Protein AF-A0A267DR11-F1 (afdb_monomer_lite)

Structure (mmCIF, N/CA/C/O backbone):
data_AF-A0A267DR11-F1
#
_entry.id   AF-A0A267DR11-F1
#
loop_
_atom_site.group_PDB
_atom_site.id
_atom_site.type_symbol
_atom_site.label_atom_id
_atom_site.label_alt_id
_atom_site.label_comp_id
_atom_site.label_asym_id
_atom_site.label_entity_id
_atom_site.label_seq_id
_atom_site.pdbx_PDB_ins_code
_atom_site.Cartn_x
_atom_site.Cartn_y
_atom_site.Cartn_z
_atom_site.occupancy
_atom_site.B_iso_or_equiv
_atom_site.auth_seq_id
_atom_site.auth_comp_id
_atom_site.auth_asym_id
_atom_site.auth_atom_id
_atom_site.pdbx_PDB_model_num
ATOM 1 N N . MET A 1 1 ? 12.129 5.848 1.937 1.00 81.44 1 MET A N 1
ATOM 2 C CA . MET A 1 1 ? 11.992 6.154 3.374 1.00 81.44 1 MET A CA 1
ATOM 3 C C . MET A 1 1 ? 11.983 7.643 3.688 1.00 81.44 1 MET A C 1
ATOM 5 O O . MET A 1 1 ? 11.034 8.084 4.312 1.00 81.44 1 MET A O 1
ATOM 9 N N . ASP A 1 2 ? 12.949 8.433 3.221 1.00 84.94 2 ASP A N 1
ATOM 10 C CA . ASP A 1 2 ? 13.118 9.844 3.628 1.00 84.94 2 ASP A CA 1
ATOM 11 C C . ASP A 1 2 ? 11.866 10.717 3.434 1.00 84.94 2 ASP A C 1
ATOM 13 O O . ASP A 1 2 ? 11.536 11.553 4.271 1.00 84.94 2 ASP A O 1
ATOM 17 N N . ALA A 1 3 ? 11.127 10.509 2.338 1.00 87.38 3 ALA A N 1
ATOM 18 C CA . ALA A 1 3 ? 9.855 11.195 2.115 1.00 87.38 3 ALA A CA 1
ATOM 19 C C . ALA A 1 3 ? 8.805 10.830 3.181 1.00 87.38 3 ALA A C 1
ATOM 21 O O . ALA A 1 3 ? 8.133 11.714 3.701 1.00 87.38 3 ALA A O 1
ATOM 22 N N . ALA A 1 4 ? 8.697 9.549 3.545 1.00 91.25 4 ALA A N 1
ATOM 23 C CA . ALA A 1 4 ? 7.759 9.082 4.563 1.00 91.25 4 ALA A CA 1
ATOM 24 C C . ALA A 1 4 ? 8.110 9.625 5.956 1.00 91.25 4 ALA A C 1
ATOM 26 O O . ALA A 1 4 ? 7.210 9.963 6.712 1.00 91.25 4 ALA A O 1
ATOM 27 N N . GLU A 1 5 ? 9.398 9.778 6.274 1.00 92.06 5 GLU A N 1
ATOM 28 C CA . GLU A 1 5 ? 9.846 10.377 7.539 1.00 92.06 5 GLU A CA 1
ATOM 29 C C . GLU A 1 5 ? 9.452 11.852 7.644 1.00 92.06 5 GLU A C 1
ATOM 31 O O . GLU A 1 5 ? 8.886 12.254 8.656 1.00 92.06 5 GLU A O 1
ATOM 36 N N . LYS A 1 6 ? 9.634 12.633 6.572 1.00 92.62 6 LYS A N 1
ATOM 37 C CA . LYS A 1 6 ? 9.171 14.032 6.526 1.00 92.62 6 LYS A CA 1
ATOM 38 C C . LYS A 1 6 ? 7.654 14.141 6.688 1.00 92.62 6 LYS A C 1
ATOM 40 O O . LYS A 1 6 ? 7.163 15.029 7.382 1.00 92.62 6 LYS A O 1
ATOM 45 N N . ILE A 1 7 ? 6.903 13.238 6.054 1.00 92.75 7 ILE A N 1
ATOM 46 C CA . ILE A 1 7 ? 5.443 13.186 6.202 1.00 92.75 7 ILE A CA 1
ATOM 47 C C . ILE A 1 7 ? 5.060 12.799 7.634 1.00 92.75 7 ILE A C 1
ATOM 49 O O . ILE A 1 7 ? 4.190 13.438 8.219 1.00 92.75 7 ILE A O 1
ATOM 53 N N . TYR A 1 8 ? 5.728 11.811 8.228 1.00 93.88 8 TYR A N 1
ATOM 54 C CA . TYR A 1 8 ? 5.514 11.415 9.617 1.00 93.88 8 TYR A CA 1
ATOM 55 C C . TYR A 1 8 ? 5.737 12.581 10.590 1.00 93.88 8 TYR A C 1
ATOM 57 O O . TYR A 1 8 ? 4.880 12.861 11.428 1.00 93.88 8 TYR A O 1
ATOM 65 N N . GLU A 1 9 ? 6.846 13.307 10.439 1.00 94.62 9 GLU A N 1
ATOM 66 C CA . GLU A 1 9 ? 7.153 14.499 11.234 1.00 94.62 9 GLU A CA 1
ATOM 67 C C . GLU A 1 9 ? 6.067 15.571 11.093 1.00 94.62 9 GLU A C 1
ATOM 69 O O . GLU A 1 9 ? 5.626 16.128 12.101 1.00 94.62 9 GLU A O 1
ATOM 74 N N . ALA A 1 10 ? 5.575 15.811 9.872 1.00 95.25 10 ALA A N 1
ATOM 75 C CA . ALA A 1 10 ? 4.473 16.738 9.623 1.00 95.25 10 ALA A CA 1
ATOM 76 C C . ALA A 1 10 ? 3.170 16.289 10.310 1.00 95.25 10 ALA A C 1
ATOM 78 O O . ALA A 1 10 ? 2.509 17.100 10.960 1.00 95.25 10 ALA A O 1
ATOM 79 N N . PHE A 1 11 ? 2.824 14.997 10.255 1.00 93.56 11 PHE A N 1
ATOM 80 C CA . PHE A 1 11 ? 1.676 14.452 10.990 1.00 93.56 11 PHE A CA 1
ATOM 81 C C . PHE A 1 11 ? 1.824 14.630 12.505 1.00 93.56 11 PHE A C 1
ATOM 83 O O . PHE A 1 11 ? 0.842 14.947 13.178 1.00 93.56 11 PHE A O 1
ATOM 90 N N . ARG A 1 12 ? 3.039 14.489 13.051 1.00 93.69 12 ARG A N 1
ATOM 91 C CA . ARG A 1 12 ? 3.308 14.691 14.484 1.00 93.69 12 ARG A CA 1
ATOM 92 C C . ARG A 1 12 ? 3.173 16.137 14.950 1.00 93.69 12 ARG A C 1
ATOM 94 O O . ARG A 1 12 ? 2.911 16.347 16.134 1.00 93.69 12 ARG A O 1
ATOM 101 N N . GLN A 1 13 ? 3.249 17.113 14.044 1.00 96.00 13 GLN A N 1
ATOM 102 C CA . GLN A 1 13 ? 2.878 18.501 14.353 1.00 96.00 13 GLN A CA 1
ATOM 103 C C . GLN A 1 13 ? 1.359 18.689 14.501 1.00 96.00 13 GLN A C 1
ATOM 105 O O . GLN A 1 13 ? 0.922 19.625 15.163 1.00 96.00 13 GLN A O 1
ATOM 110 N N . VAL A 1 14 ? 0.550 17.801 13.911 1.00 96.00 14 VAL A N 1
ATOM 111 C CA . VAL A 1 14 ? -0.922 17.871 13.938 1.00 96.00 14 VAL A CA 1
ATOM 112 C C . VAL A 1 14 ? -1.517 16.976 15.029 1.00 96.00 14 VAL A C 1
ATOM 114 O O . VAL A 1 14 ? -2.503 17.347 15.662 1.00 96.00 14 VAL A O 1
ATOM 117 N N . THR A 1 15 ? -0.947 15.790 15.268 1.00 93.62 15 THR A N 1
ATOM 118 C CA . THR A 1 15 ? -1.494 14.819 16.224 1.00 93.62 15 THR A CA 1
ATOM 119 C C . THR A 1 15 ? -0.437 13.955 16.912 1.00 93.62 15 THR A C 1
ATOM 121 O O . THR A 1 15 ? 0.535 13.488 16.317 1.00 93.62 15 THR A O 1
ATOM 124 N N . LYS A 1 16 ? -0.682 13.667 18.196 1.00 91.38 16 LYS A N 1
ATOM 125 C CA . LYS A 1 16 ? 0.099 12.724 19.013 1.00 91.38 16 LYS A CA 1
ATOM 126 C C . LYS A 1 16 ? -0.579 11.361 19.173 1.00 91.38 16 LYS A C 1
ATOM 128 O O . LYS A 1 16 ? -0.081 10.520 19.914 1.00 91.38 16 LYS A O 1
ATOM 133 N N . SER A 1 17 ? -1.712 11.128 18.508 1.00 91.12 17 SER A N 1
ATOM 134 C CA . SER A 1 17 ? -2.432 9.857 18.610 1.00 91.12 17 SER A CA 1
ATOM 135 C C . SER A 1 17 ? -1.544 8.675 18.188 1.00 91.12 17 SER A C 1
ATOM 137 O O . SER A 1 17 ? -0.754 8.801 17.245 1.00 91.12 17 SER A O 1
ATOM 139 N N . PRO A 1 18 ? -1.644 7.521 18.870 1.00 90.62 18 PRO A N 1
ATOM 140 C CA . PRO A 1 18 ? -0.875 6.340 18.505 1.00 90.62 18 PRO A CA 1
ATOM 141 C C . PRO A 1 18 ? -1.341 5.789 17.155 1.00 90.62 18 PRO A C 1
ATOM 143 O O . PRO A 1 18 ? -2.538 5.761 16.864 1.00 90.62 18 PRO A O 1
ATOM 146 N N . ILE A 1 19 ? -0.400 5.285 16.357 1.00 92.88 19 ILE A N 1
ATOM 147 C CA . ILE A 1 19 ? -0.727 4.540 15.140 1.00 92.88 19 ILE A CA 1
ATOM 148 C C . ILE A 1 19 ? -1.271 3.172 15.560 1.00 92.88 19 ILE A C 1
ATOM 150 O O . ILE A 1 19 ? -0.629 2.448 16.317 1.00 92.88 19 ILE A O 1
ATOM 154 N N . LYS A 1 20 ? -2.484 2.833 15.111 1.00 93.25 20 LYS A N 1
ATOM 155 C CA . LYS A 1 20 ? -3.136 1.542 15.405 1.00 93.25 20 LYS A CA 1
ATOM 156 C C . LYS A 1 20 ? -3.203 0.615 14.200 1.00 93.25 20 LYS A C 1
ATOM 158 O O . LYS A 1 20 ? -3.241 -0.602 14.378 1.00 93.25 20 LYS A O 1
ATOM 163 N N . ALA A 1 21 ? -3.196 1.173 12.994 1.00 95.44 21 ALA A N 1
ATOM 164 C CA . ALA A 1 21 ? -3.120 0.390 11.778 1.00 95.44 21 ALA A CA 1
ATOM 165 C C . ALA A 1 21 ? -2.425 1.141 10.641 1.00 95.44 21 ALA A C 1
ATOM 167 O O . ALA A 1 21 ? -2.448 2.370 10.594 1.00 95.44 21 ALA A O 1
ATOM 168 N N . ILE A 1 22 ? -1.865 0.365 9.719 1.00 96.62 22 ILE A N 1
ATOM 169 C CA . ILE A 1 22 ? -1.407 0.774 8.392 1.00 96.62 22 ILE A CA 1
ATOM 170 C C . ILE A 1 22 ? -2.181 -0.088 7.393 1.00 96.62 22 ILE A C 1
ATOM 172 O O . ILE A 1 22 ? -2.377 -1.279 7.632 1.00 96.62 22 ILE A O 1
ATOM 176 N N . VAL A 1 23 ? -2.642 0.499 6.293 1.00 97.56 23 VAL A N 1
ATOM 177 C CA . VAL A 1 23 ? -3.307 -0.236 5.212 1.00 97.56 23 VAL A CA 1
ATOM 178 C C . VAL A 1 23 ? -2.493 -0.038 3.944 1.00 97.56 23 VAL A C 1
ATOM 180 O O . VAL A 1 23 ? -2.371 1.086 3.463 1.00 97.56 23 VAL A O 1
ATOM 183 N N . TYR A 1 24 ? -1.938 -1.121 3.410 1.00 97.94 24 TYR A N 1
ATOM 184 C CA . TYR A 1 24 ? -1.386 -1.136 2.064 1.00 97.94 24 TYR A CA 1
ATOM 185 C C . TYR A 1 24 ? -2.525 -1.301 1.077 1.00 97.94 24 TYR A C 1
ATOM 187 O O . TYR A 1 24 ? -3.208 -2.324 1.066 1.00 97.94 24 TYR A O 1
ATOM 195 N N . THR A 1 25 ? -2.719 -0.277 0.258 1.00 96.56 25 THR A N 1
ATOM 196 C CA . THR A 1 25 ? -3.699 -0.291 -0.824 1.00 96.56 25 THR A CA 1
ATOM 197 C C . THR A 1 25 ? -3.317 -1.300 -1.894 1.00 96.56 25 THR A C 1
ATOM 199 O O . THR A 1 25 ? -4.193 -2.015 -2.352 1.00 96.56 25 THR A O 1
ATOM 202 N N . HIS A 1 26 ? -2.039 -1.384 -2.274 1.00 95.38 26 HIS A N 1
ATOM 203 C CA . HIS A 1 26 ? -1.503 -2.398 -3.185 1.00 95.38 26 HIS A CA 1
ATOM 204 C C . HIS A 1 26 ? 0.036 -2.452 -3.154 1.00 95.38 26 HIS A C 1
ATOM 206 O O . HIS A 1 26 ? 0.680 -1.645 -2.486 1.00 95.38 26 HIS A O 1
ATOM 212 N N . ASN A 1 27 ? 0.636 -3.399 -3.882 1.00 93.75 27 ASN A N 1
ATOM 213 C CA . ASN A 1 27 ? 2.060 -3.750 -3.828 1.00 93.75 27 ASN A CA 1
ATOM 214 C C . ASN A 1 27 ? 3.045 -2.699 -4.374 1.00 93.75 27 ASN A C 1
ATOM 216 O O . ASN A 1 27 ? 4.258 -2.913 -4.296 1.00 93.75 27 ASN A O 1
ATOM 220 N N . HIS A 1 28 ? 2.592 -1.594 -4.964 1.00 92.25 28 HIS A N 1
ATOM 221 C CA . HIS A 1 28 ? 3.530 -0.637 -5.537 1.00 92.25 28 HIS A CA 1
ATOM 222 C C . HIS A 1 28 ? 4.403 0.037 -4.471 1.00 92.25 28 HIS A C 1
ATOM 224 O O . HIS A 1 28 ? 4.014 0.280 -3.328 1.00 92.25 28 HIS A O 1
ATOM 230 N N . GLN A 1 29 ? 5.651 0.307 -4.855 1.00 89.44 29 GLN A N 1
ATOM 231 C CA . GLN A 1 29 ? 6.709 0.751 -3.948 1.00 89.44 29 GLN A CA 1
ATOM 232 C C . GLN A 1 29 ? 6.378 2.062 -3.229 1.00 89.44 29 GLN A C 1
ATOM 234 O O . GLN A 1 29 ? 6.737 2.235 -2.067 1.00 89.44 29 GLN A O 1
ATOM 239 N N . ASP A 1 30 ? 5.704 2.973 -3.913 1.00 88.88 30 ASP A N 1
ATOM 240 C CA . ASP A 1 30 ? 5.220 4.254 -3.409 1.00 88.88 30 ASP A CA 1
ATOM 241 C C . ASP A 1 30 ? 4.072 4.125 -2.395 1.00 88.88 30 ASP A C 1
ATOM 243 O O . ASP A 1 30 ? 3.854 5.054 -1.621 1.00 88.88 30 ASP A O 1
ATOM 247 N N . HIS A 1 31 ? 3.434 2.954 -2.301 1.00 93.69 31 HIS A N 1
ATOM 248 C CA . HIS A 1 31 ? 2.371 2.656 -1.334 1.00 93.69 31 HIS A CA 1
ATOM 249 C C . HIS A 1 31 ? 2.871 1.873 -0.113 1.00 93.69 31 HIS A C 1
ATOM 251 O O . HIS A 1 31 ? 2.287 1.977 0.965 1.00 93.69 31 HIS A O 1
ATOM 257 N N . VAL A 1 32 ? 3.966 1.111 -0.248 1.00 94.38 32 VAL A N 1
ATOM 258 C CA . VAL A 1 32 ? 4.404 0.168 0.803 1.00 94.38 32 VAL A CA 1
ATOM 259 C C . VAL A 1 32 ? 5.766 0.479 1.434 1.00 94.38 32 VAL A C 1
ATOM 261 O O . VAL A 1 32 ? 5.992 0.157 2.598 1.00 94.38 32 VAL A O 1
ATOM 264 N N . ASN A 1 33 ? 6.692 1.136 0.723 1.00 92.50 33 ASN A N 1
ATOM 265 C CA . ASN A 1 33 ? 8.085 1.286 1.189 1.00 92.50 33 ASN A CA 1
ATOM 266 C C . ASN A 1 33 ? 8.307 2.409 2.220 1.00 92.50 33 ASN A C 1
ATOM 268 O O . ASN A 1 33 ? 9.456 2.694 2.569 1.00 92.50 33 ASN A O 1
ATOM 272 N N . GLY A 1 34 ? 7.249 3.090 2.662 1.00 92.88 34 GLY A N 1
ATOM 273 C CA . GLY A 1 34 ? 7.312 4.150 3.673 1.00 92.88 34 GLY A CA 1
ATOM 274 C C . GLY A 1 34 ? 6.866 3.726 5.073 1.00 92.88 34 GLY A C 1
ATOM 275 O O . GLY A 1 34 ? 6.950 4.535 5.994 1.00 92.88 34 GLY A O 1
ATOM 276 N N . ALA A 1 35 ? 6.375 2.497 5.241 1.00 94.69 35 ALA A N 1
ATOM 277 C CA . ALA A 1 35 ? 5.646 2.070 6.434 1.00 94.69 35 ALA A CA 1
ATOM 278 C C . ALA A 1 35 ? 6.460 2.150 7.727 1.00 94.69 35 ALA A C 1
ATOM 280 O O . ALA A 1 35 ? 5.953 2.615 8.745 1.00 94.69 35 ALA A O 1
ATOM 281 N N . GLU A 1 36 ? 7.732 1.748 7.678 1.00 94.00 36 GLU A N 1
ATOM 282 C CA . GLU A 1 36 ? 8.639 1.758 8.830 1.00 94.00 36 GLU A CA 1
ATOM 283 C C . GLU A 1 36 ? 8.725 3.148 9.487 1.00 94.00 36 GLU A C 1
ATOM 285 O O . GLU A 1 36 ? 8.802 3.250 10.711 1.00 94.00 36 GLU A O 1
ATOM 290 N N . ALA A 1 37 ? 8.623 4.234 8.709 1.00 93.62 37 ALA A N 1
ATOM 291 C CA . ALA A 1 37 ? 8.676 5.596 9.241 1.00 93.62 37 ALA A CA 1
ATOM 292 C C . ALA A 1 37 ? 7.538 5.890 10.235 1.00 93.62 37 ALA A C 1
ATOM 294 O O . ALA A 1 37 ? 7.736 6.645 11.183 1.00 93.62 37 ALA A O 1
ATOM 295 N N . PHE A 1 38 ? 6.375 5.260 10.048 1.00 93.44 38 PHE A N 1
ATOM 296 C CA . PHE A 1 38 ? 5.191 5.432 10.892 1.00 93.44 38 PHE A CA 1
ATOM 297 C C . PHE A 1 38 ? 5.183 4.523 12.127 1.00 93.44 38 PHE A C 1
ATOM 299 O O . PHE A 1 38 ? 4.295 4.648 12.970 1.00 93.44 38 PHE A O 1
ATOM 306 N N . LEU A 1 39 ? 6.162 3.623 12.257 1.00 92.00 39 LEU A N 1
ATOM 307 C CA . LEU A 1 39 ? 6.272 2.693 13.383 1.00 92.00 39 LEU A CA 1
ATOM 308 C C . LEU A 1 39 ? 7.316 3.115 14.426 1.00 92.00 39 LEU A C 1
ATOM 310 O O . LEU A 1 39 ? 7.442 2.449 15.446 1.00 92.00 39 LEU A O 1
ATOM 314 N N . LYS A 1 40 ? 8.035 4.224 14.210 1.00 86.75 40 LYS A N 1
ATOM 315 C CA . LYS A 1 40 ? 9.132 4.671 15.089 1.00 86.75 40 LYS A CA 1
ATOM 316 C C . LYS A 1 40 ? 8.728 4.870 16.552 1.00 86.75 40 LYS A C 1
ATOM 318 O O . LYS A 1 40 ? 9.497 4.524 17.439 1.00 86.75 40 LYS A O 1
ATOM 323 N N . ASP A 1 41 ? 7.520 5.383 16.788 1.00 84.19 41 ASP A N 1
ATOM 324 C CA . ASP A 1 41 ? 7.020 5.683 18.141 1.00 84.19 41 ASP A CA 1
ATOM 325 C C . ASP A 1 41 ? 6.009 4.633 18.631 1.00 84.19 41 ASP A C 1
ATOM 327 O O . ASP A 1 41 ? 5.233 4.876 19.559 1.00 84.19 41 ASP A O 1
ATOM 331 N N . VAL A 1 42 ? 5.953 3.477 17.968 1.00 84.50 42 VAL A N 1
ATOM 332 C CA . VAL A 1 42 ? 5.123 2.353 18.397 1.00 84.50 42 VAL A CA 1
ATOM 333 C C . VAL A 1 42 ? 5.915 1.565 19.430 1.00 84.50 42 VAL A C 1
ATOM 335 O O . VAL A 1 42 ? 6.976 1.024 19.134 1.00 84.50 42 VAL A O 1
ATOM 338 N N . ASP A 1 43 ? 5.387 1.499 20.650 1.00 76.12 43 ASP A N 1
ATOM 339 C CA . ASP A 1 43 ? 5.957 0.664 21.706 1.00 76.12 43 ASP A CA 1
ATOM 340 C C . ASP A 1 43 ? 6.016 -0.806 21.252 1.00 76.12 43 ASP A C 1
ATOM 342 O O . ASP A 1 43 ? 5.068 -1.305 20.646 1.00 76.12 43 ASP A O 1
ATOM 346 N N . GLY A 1 44 ? 7.097 -1.519 21.575 1.00 67.19 44 GLY A N 1
ATOM 347 C CA . GLY A 1 44 ? 7.313 -2.913 21.169 1.00 67.19 44 GLY A CA 1
ATOM 348 C C . GLY A 1 44 ? 6.242 -3.884 21.684 1.00 67.19 44 GLY A C 1
ATOM 349 O O . GLY A 1 44 ? 6.048 -4.951 21.107 1.00 67.19 44 GLY A O 1
ATOM 350 N N . ASN A 1 45 ? 5.500 -3.493 22.725 1.00 61.31 45 ASN A N 1
ATOM 351 C CA . ASN A 1 45 ? 4.357 -4.243 23.254 1.00 61.31 45 ASN A CA 1
ATOM 352 C C . ASN A 1 45 ? 3.021 -3.922 22.552 1.00 61.31 45 ASN A C 1
ATOM 354 O O . ASN A 1 45 ? 2.016 -4.594 22.790 1.00 61.31 45 ASN A O 1
ATOM 358 N N . SER A 1 46 ? 2.973 -2.893 21.700 1.00 71.69 46 SER A N 1
ATOM 359 C CA . SER A 1 46 ? 1.774 -2.510 20.951 1.00 71.69 46 SER A CA 1
ATOM 360 C C . SER A 1 46 ? 1.701 -3.247 19.616 1.00 71.69 46 SER A C 1
ATOM 362 O O . SER A 1 46 ? 2.567 -3.105 18.758 1.00 71.69 46 SER A O 1
ATOM 364 N N . SER A 1 47 ? 0.613 -3.987 19.388 1.00 82.06 47 SER A N 1
ATOM 365 C CA . SER A 1 47 ? 0.352 -4.589 18.078 1.00 82.06 47 SER A CA 1
ATOM 366 C C . SER A 1 47 ? -0.280 -3.566 17.130 1.00 82.06 47 SER A C 1
ATOM 368 O O . SER A 1 47 ? -1.427 -3.151 17.296 1.00 82.06 47 SER A O 1
ATOM 370 N N . VAL A 1 48 ? 0.477 -3.148 16.115 1.00 93.50 48 VAL A N 1
ATOM 371 C CA . VAL A 1 48 ? -0.063 -2.399 14.973 1.00 93.50 48 VAL A CA 1
ATOM 372 C C . VAL A 1 48 ? -0.568 -3.390 13.936 1.00 93.50 48 VAL A C 1
ATOM 374 O O . VAL A 1 48 ? 0.136 -4.326 13.549 1.00 93.50 48 VAL A O 1
ATOM 377 N N . HIS A 1 49 ? -1.804 -3.194 13.483 1.00 95.00 49 HIS A N 1
ATOM 378 C CA . HIS A 1 49 ? -2.365 -3.980 12.391 1.00 95.00 49 HIS A CA 1
ATOM 379 C C . HIS A 1 49 ? -1.880 -3.431 11.052 1.00 95.00 49 HIS A C 1
ATOM 381 O O . HIS A 1 49 ? -2.190 -2.299 10.699 1.00 95.00 49 HIS A O 1
ATOM 387 N N . ILE A 1 50 ? -1.145 -4.230 10.292 1.00 96.69 50 ILE A N 1
ATOM 388 C CA . ILE A 1 50 ? -0.704 -3.876 8.944 1.00 96.69 50 ILE A CA 1
ATOM 389 C C . ILE A 1 50 ? -1.528 -4.722 7.979 1.00 96.69 50 ILE A C 1
ATOM 391 O O . ILE A 1 50 ? -1.301 -5.927 7.856 1.00 96.69 50 ILE A O 1
ATOM 395 N N . TRP A 1 51 ? -2.530 -4.091 7.373 1.00 98.00 51 TRP A N 1
ATOM 396 C CA . TRP A 1 51 ? -3.483 -4.708 6.457 1.00 98.00 51 TRP A CA 1
ATOM 397 C C . TRP A 1 51 ? -2.996 -4.642 5.013 1.00 98.00 51 TRP A C 1
ATOM 399 O O . TRP A 1 51 ? -2.451 -3.628 4.585 1.00 98.00 51 TRP A O 1
ATOM 409 N N . SER A 1 52 ? -3.270 -5.692 4.247 1.00 98.25 52 SER A N 1
ATOM 410 C CA . SER A 1 52 ? -3.172 -5.705 2.785 1.00 98.25 52 SER A CA 1
ATOM 411 C C . SER A 1 52 ? -4.171 -6.696 2.191 1.00 98.25 52 SER A C 1
ATOM 413 O O . SER A 1 52 ? -4.802 -7.456 2.924 1.00 98.25 52 SER A O 1
ATOM 415 N N . HIS A 1 53 ? -4.276 -6.777 0.867 1.00 97.88 53 HIS A N 1
ATOM 416 C CA . HIS A 1 53 ? -4.816 -7.985 0.240 1.00 97.88 53 HIS A CA 1
ATOM 417 C C . HIS A 1 53 ? -3.863 -9.173 0.437 1.00 97.88 53 HIS A C 1
ATOM 419 O O . HIS A 1 53 ? -2.645 -8.986 0.567 1.00 97.88 53 HIS A O 1
ATOM 425 N N . ARG A 1 54 ? -4.391 -10.404 0.448 1.00 97.62 54 ARG A N 1
ATOM 426 C CA . ARG A 1 54 ? -3.574 -11.612 0.653 1.00 97.62 54 ARG A CA 1
ATOM 427 C C . ARG A 1 54 ? -2.485 -11.811 -0.400 1.00 97.62 54 ARG A C 1
ATOM 429 O O . ARG A 1 54 ? -1.386 -12.228 -0.049 1.00 97.62 54 ARG A O 1
ATOM 436 N N . SER A 1 55 ? -2.753 -11.484 -1.662 1.00 96.06 55 SER A N 1
ATOM 437 C CA . SER A 1 55 ? -1.774 -11.672 -2.745 1.00 96.06 55 SER A CA 1
ATOM 438 C C . SER A 1 55 ? -0.659 -10.618 -2.789 1.00 96.06 55 SER A C 1
ATOM 440 O O . SER A 1 55 ? 0.261 -10.768 -3.594 1.00 96.06 55 SER A O 1
ATOM 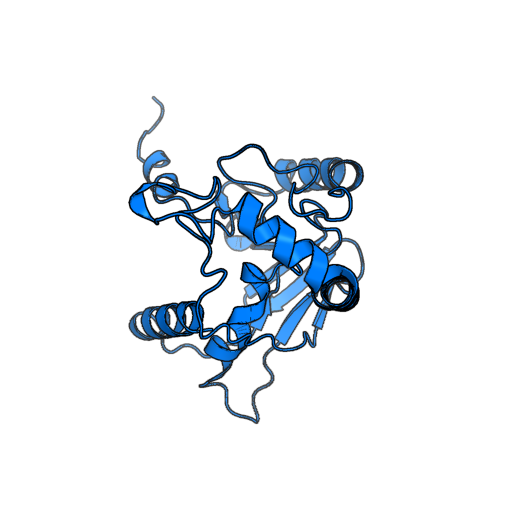442 N N . LEU A 1 56 ? -0.691 -9.583 -1.931 1.00 96.56 56 LEU A N 1
ATOM 443 C CA . LEU A 1 56 ? 0.276 -8.478 -1.978 1.00 96.56 56 LEU A CA 1
ATOM 444 C C . LEU A 1 56 ? 1.721 -8.976 -1.909 1.00 96.56 56 LEU A C 1
ATOM 446 O O . LEU A 1 56 ? 2.540 -8.562 -2.721 1.00 96.56 56 LEU A O 1
ATOM 450 N N . ILE A 1 57 ? 2.047 -9.870 -0.967 1.00 95.75 57 ILE A N 1
ATOM 451 C CA . ILE A 1 57 ? 3.431 -10.342 -0.773 1.00 95.75 57 ILE A CA 1
ATOM 452 C C . ILE A 1 57 ? 3.928 -11.115 -2.000 1.00 95.75 57 ILE A C 1
ATOM 454 O O . ILE A 1 57 ? 5.069 -10.922 -2.425 1.00 95.75 57 ILE A O 1
ATOM 458 N N . ASP A 1 58 ? 3.083 -11.964 -2.585 1.00 94.50 58 ASP A N 1
ATOM 459 C CA . ASP A 1 58 ? 3.456 -12.785 -3.738 1.00 94.50 58 ASP A CA 1
ATOM 460 C C . ASP A 1 58 ? 3.695 -11.920 -4.978 1.00 94.50 58 ASP A C 1
ATOM 462 O O . ASP A 1 58 ? 4.714 -12.070 -5.661 1.00 94.50 58 ASP A O 1
ATOM 466 N N . ILE A 1 59 ? 2.802 -10.958 -5.229 1.00 92.56 59 ILE A N 1
ATOM 467 C CA . ILE A 1 59 ? 2.939 -10.020 -6.346 1.00 92.56 59 ILE A CA 1
ATOM 468 C C . ILE A 1 59 ? 4.137 -9.103 -6.111 1.00 92.56 59 ILE A C 1
ATOM 470 O O . ILE A 1 59 ? 4.956 -8.953 -7.014 1.00 92.56 59 ILE A O 1
ATOM 474 N N . PHE A 1 60 ? 4.308 -8.570 -4.897 1.00 92.75 60 PHE A N 1
ATOM 475 C CA . PHE A 1 60 ? 5.467 -7.758 -4.527 1.00 92.75 60 PHE A CA 1
ATOM 476 C C . PHE A 1 60 ? 6.772 -8.507 -4.794 1.00 92.75 60 PHE A C 1
ATOM 478 O O . PHE A 1 60 ? 7.682 -7.962 -5.419 1.00 92.75 60 PHE A O 1
ATOM 485 N N . ARG A 1 61 ? 6.863 -9.777 -4.376 1.00 92.06 61 ARG A N 1
ATOM 486 C CA . ARG A 1 61 ? 8.039 -10.622 -4.607 1.00 92.06 61 ARG A CA 1
ATOM 487 C C . ARG A 1 61 ? 8.318 -10.793 -6.099 1.00 92.06 61 ARG A C 1
ATOM 489 O O . ARG A 1 61 ? 9.461 -10.635 -6.535 1.00 92.06 61 ARG A O 1
ATOM 496 N N . LEU A 1 62 ? 7.286 -11.105 -6.879 1.00 90.81 62 LEU A N 1
ATOM 497 C CA . LEU A 1 62 ? 7.400 -11.272 -8.324 1.00 90.81 62 LEU A CA 1
ATOM 498 C C . LEU A 1 62 ? 7.889 -9.978 -8.991 1.00 90.81 62 LEU A C 1
ATOM 500 O O . LEU A 1 62 ? 8.897 -9.995 -9.699 1.00 90.81 62 LEU A O 1
ATOM 504 N N . THR A 1 63 ? 7.226 -8.854 -8.725 1.00 88.06 63 THR A N 1
ATOM 505 C CA . THR A 1 63 ? 7.469 -7.585 -9.421 1.00 88.06 63 THR A CA 1
ATOM 506 C C . THR A 1 63 ? 8.756 -6.898 -8.976 1.00 88.06 63 THR A C 1
ATOM 508 O O . THR A 1 63 ? 9.471 -6.358 -9.820 1.00 88.06 63 THR A O 1
ATOM 511 N N . ASN A 1 64 ? 9.098 -6.952 -7.685 1.00 86.25 64 ASN A N 1
ATOM 512 C CA . ASN A 1 64 ? 10.238 -6.224 -7.121 1.00 86.25 64 ASN A CA 1
ATOM 513 C C . ASN A 1 64 ? 11.539 -7.033 -7.101 1.00 86.25 64 ASN A C 1
ATOM 515 O O . ASN A 1 64 ? 12.608 -6.429 -7.160 1.00 86.25 64 ASN A O 1
ATOM 519 N N . TYR A 1 65 ? 11.476 -8.368 -7.049 1.00 88.12 65 TYR A N 1
ATOM 520 C CA . TYR A 1 65 ? 12.681 -9.206 -6.978 1.00 88.12 65 TYR A CA 1
ATOM 521 C C . TYR A 1 65 ? 12.903 -10.024 -8.245 1.00 88.12 65 TYR A C 1
ATOM 523 O O . TYR A 1 65 ? 13.990 -9.967 -8.813 1.00 88.12 65 TYR A O 1
ATOM 531 N N . VAL A 1 66 ? 11.892 -10.761 -8.714 1.00 91.06 66 VAL A N 1
ATOM 532 C CA . VAL A 1 66 ? 12.060 -11.669 -9.863 1.00 91.06 66 VAL A CA 1
ATOM 533 C C . VAL A 1 66 ? 12.191 -10.878 -11.163 1.00 91.06 66 VAL A C 1
ATOM 535 O O . VAL A 1 66 ? 13.181 -11.008 -11.879 1.00 91.06 66 VAL A O 1
ATOM 538 N N . THR A 1 67 ? 11.222 -10.011 -11.460 1.00 91.44 67 THR A N 1
ATOM 539 C CA . THR A 1 67 ? 11.250 -9.146 -12.652 1.00 91.44 67 THR A CA 1
ATOM 540 C C . THR A 1 67 ? 11.821 -7.756 -12.369 1.00 91.44 67 THR A C 1
ATOM 542 O O . THR A 1 67 ? 12.024 -6.969 -13.297 1.00 91.44 67 THR A O 1
ATOM 545 N N . GLY A 1 68 ? 12.110 -7.458 -11.099 1.00 90.38 68 GLY A N 1
ATOM 546 C CA . GLY A 1 68 ? 12.537 -6.149 -10.601 1.00 90.38 68 GLY A CA 1
ATOM 547 C C . GLY A 1 68 ? 13.675 -5.504 -11.389 1.00 90.38 68 GLY A C 1
ATOM 548 O O . GLY A 1 68 ? 13.507 -4.369 -11.832 1.00 90.38 68 GLY A O 1
ATOM 549 N N . PRO A 1 69 ? 14.798 -6.197 -11.663 1.00 90.62 69 PRO A N 1
ATOM 550 C CA . PRO A 1 69 ? 15.907 -5.609 -12.419 1.00 90.62 69 PRO A CA 1
ATOM 551 C C . PRO A 1 69 ? 15.512 -5.122 -13.824 1.00 90.62 69 PRO A C 1
ATOM 553 O O . PRO A 1 69 ? 15.968 -4.071 -14.284 1.00 90.62 69 PRO A O 1
ATOM 556 N N . ILE A 1 70 ? 14.628 -5.857 -14.506 1.00 92.38 70 ILE A N 1
ATOM 557 C CA . ILE A 1 70 ? 14.152 -5.514 -15.854 1.00 92.38 70 ILE A CA 1
ATOM 558 C C . ILE A 1 70 ? 13.156 -4.354 -15.780 1.00 92.38 70 ILE A C 1
ATOM 560 O O . ILE A 1 70 ? 13.278 -3.389 -16.543 1.00 92.38 70 ILE A O 1
ATOM 564 N N . ILE A 1 71 ? 12.204 -4.426 -14.845 1.00 91.25 71 ILE A N 1
ATOM 565 C CA . ILE A 1 71 ? 11.217 -3.368 -14.604 1.00 91.25 71 ILE A CA 1
ATOM 566 C C . ILE A 1 71 ? 11.923 -2.066 -14.235 1.00 91.25 71 ILE A C 1
ATOM 568 O O . ILE A 1 71 ? 11.613 -1.031 -14.815 1.00 91.25 71 ILE A O 1
ATOM 572 N N . TYR A 1 72 ? 12.918 -2.112 -13.349 1.00 89.06 72 TYR A N 1
ATOM 573 C CA . TYR A 1 72 ? 13.684 -0.947 -12.913 1.00 89.06 72 TYR A CA 1
ATOM 574 C C . TYR A 1 72 ? 14.363 -0.245 -14.091 1.00 89.06 72 TYR A C 1
ATOM 576 O O . TYR A 1 72 ? 14.178 0.955 -14.294 1.00 89.06 72 TYR A O 1
ATOM 584 N N . LYS A 1 73 ? 15.070 -0.997 -14.946 1.00 90.50 73 LYS A N 1
ATOM 585 C CA . LYS A 1 73 ? 15.714 -0.438 -16.146 1.00 90.50 73 LYS A CA 1
ATOM 586 C C . LYS A 1 73 ? 14.713 0.270 -17.066 1.00 90.50 73 LYS A C 1
ATOM 588 O O . LYS A 1 73 ? 15.038 1.302 -17.653 1.00 90.50 73 LYS A O 1
ATOM 593 N N . ARG A 1 74 ? 13.501 -0.273 -17.214 1.00 93.00 74 ARG A N 1
ATOM 594 C CA . ARG A 1 74 ? 12.439 0.332 -18.035 1.00 93.00 74 ARG A CA 1
ATOM 595 C C . ARG A 1 74 ? 11.763 1.508 -17.324 1.00 93.00 74 ARG A C 1
ATOM 597 O O . ARG A 1 74 ? 11.462 2.501 -17.979 1.00 93.00 74 ARG A O 1
ATOM 604 N N . ALA A 1 75 ? 11.593 1.443 -16.006 1.00 89.69 75 ALA A N 1
ATOM 605 C CA . ALA A 1 75 ? 11.047 2.516 -15.181 1.00 89.69 75 ALA A CA 1
ATOM 606 C C . ALA A 1 75 ? 11.927 3.773 -15.234 1.00 89.69 75 ALA A C 1
ATOM 608 O O . ALA A 1 75 ? 11.398 4.868 -15.391 1.00 89.69 75 ALA A O 1
ATOM 609 N N . MET A 1 76 ? 13.258 3.621 -15.234 1.00 88.88 76 MET A N 1
ATOM 610 C CA . MET A 1 76 ? 14.186 4.749 -15.417 1.00 88.88 76 MET A CA 1
ATOM 611 C C . MET A 1 76 ? 13.913 5.531 -16.711 1.00 88.88 76 MET A C 1
ATOM 613 O O . MET A 1 76 ? 14.075 6.748 -16.737 1.00 88.88 76 MET A O 1
ATOM 617 N N . ARG A 1 77 ? 13.462 4.850 -17.776 1.00 90.00 77 ARG A N 1
ATOM 618 C CA . ARG A 1 77 ? 13.052 5.485 -19.038 1.00 90.00 77 ARG A CA 1
ATOM 619 C C . ARG A 1 77 ? 11.647 6.073 -18.949 1.00 90.00 77 ARG A C 1
ATOM 621 O O . ARG A 1 77 ? 11.462 7.215 -19.344 1.00 90.00 77 ARG A O 1
ATOM 628 N N . GLN A 1 78 ? 10.684 5.316 -18.410 1.00 89.94 78 GLN A N 1
ATOM 629 C CA . GLN A 1 78 ? 9.296 5.768 -18.237 1.00 89.94 78 GLN A CA 1
ATOM 630 C C . GLN A 1 78 ? 9.217 7.084 -17.452 1.00 89.94 78 GLN A C 1
ATOM 632 O O . GLN A 1 78 ? 8.401 7.939 -17.777 1.00 89.94 78 GLN A O 1
ATOM 637 N N . PHE A 1 79 ? 10.065 7.241 -16.436 1.00 87.75 79 PHE A N 1
ATOM 638 C CA . PHE A 1 79 ? 10.067 8.406 -15.554 1.00 87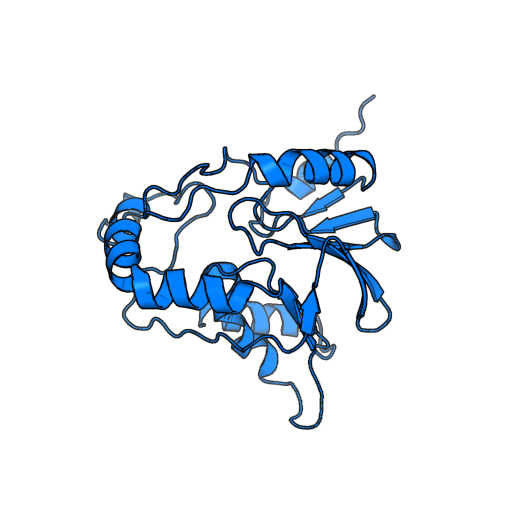.75 79 PHE A CA 1
ATOM 639 C C . PHE A 1 79 ? 11.169 9.421 -15.863 1.00 87.75 79 PHE A C 1
ATOM 641 O O . PHE A 1 79 ? 11.334 10.373 -15.110 1.00 87.75 79 PHE A O 1
ATOM 648 N N . GLY A 1 80 ? 11.938 9.222 -16.941 1.00 87.56 80 GLY A N 1
ATOM 649 C CA . GLY A 1 80 ? 13.002 10.149 -17.330 1.00 87.56 80 GLY A CA 1
ATOM 650 C C . GLY A 1 80 ? 14.067 10.356 -16.249 1.00 87.56 80 GLY A C 1
ATOM 651 O O . GLY A 1 80 ? 14.649 11.426 -16.170 1.00 87.56 80 GLY A O 1
ATOM 652 N N . ALA A 1 81 ? 14.348 9.353 -15.415 1.00 84.00 81 ALA A N 1
ATOM 653 C CA . ALA A 1 81 ? 15.176 9.504 -14.212 1.00 84.00 81 ALA A CA 1
ATOM 654 C C . ALA A 1 81 ? 16.665 9.823 -14.482 1.00 84.00 81 ALA A C 1
ATOM 656 O O . ALA A 1 81 ? 17.415 10.085 -13.547 1.00 84.00 81 ALA A O 1
ATOM 657 N N . LEU A 1 82 ? 17.103 9.775 -15.746 1.00 84.00 82 LEU A N 1
ATOM 658 C CA . LEU A 1 82 ? 18.446 10.176 -16.194 1.00 84.00 82 LEU A CA 1
ATOM 659 C C . LEU A 1 82 ? 18.445 11.500 -16.979 1.00 84.00 82 LEU A C 1
ATOM 661 O O . LEU A 1 82 ? 19.466 11.868 -17.552 1.00 84.00 82 LEU A O 1
ATOM 665 N N . ILE A 1 83 ? 17.300 12.174 -17.055 1.00 85.38 83 ILE A N 1
ATOM 666 C CA . ILE A 1 83 ? 17.129 13.472 -17.708 1.00 85.38 83 ILE A CA 1
ATOM 667 C C . ILE A 1 83 ? 17.149 14.550 -16.614 1.00 85.38 83 ILE A C 1
ATOM 669 O O . ILE A 1 83 ? 16.699 14.313 -15.493 1.00 85.38 83 ILE A O 1
ATOM 673 N N . GLU A 1 84 ? 17.689 15.727 -16.930 1.00 83.88 84 GLU A N 1
ATOM 674 C CA . GLU A 1 84 ? 17.675 16.885 -16.029 1.00 83.88 84 GLU A CA 1
ATOM 675 C C . GLU A 1 84 ? 16.243 17.246 -15.601 1.00 83.88 84 GLU A C 1
ATOM 677 O O . GLU A 1 84 ? 15.306 17.191 -16.403 1.00 83.88 84 GLU A O 1
ATOM 682 N N . ARG A 1 85 ? 16.064 17.612 -14.325 1.00 79.44 85 ARG A N 1
ATOM 683 C CA . ARG A 1 85 ? 14.741 17.747 -13.691 1.00 79.44 85 ARG A CA 1
ATOM 684 C C . ARG A 1 85 ? 13.881 18.828 -14.342 1.00 79.44 85 ARG A C 1
ATOM 686 O O . ARG A 1 85 ? 12.652 18.709 -14.366 1.00 79.44 85 ARG A O 1
ATOM 693 N N . GLU A 1 86 ? 14.531 19.859 -14.863 1.00 83.25 86 GLU A N 1
ATOM 694 C CA . GLU A 1 86 ? 13.961 20.982 -15.603 1.00 83.25 86 GLU A CA 1
ATOM 695 C C . GLU A 1 86 ? 13.271 20.505 -16.890 1.00 83.25 86 GLU A C 1
ATOM 697 O O . GLU A 1 86 ? 12.258 21.068 -17.299 1.00 83.25 86 GLU A O 1
ATOM 702 N N . ASN A 1 87 ? 13.768 19.412 -17.476 1.00 85.12 87 ASN A N 1
ATOM 703 C CA . ASN A 1 87 ? 13.245 18.795 -18.693 1.00 85.12 87 ASN A CA 1
ATOM 704 C C . ASN A 1 87 ? 12.228 17.671 -18.410 1.00 85.12 87 ASN A C 1
ATOM 706 O O . ASN A 1 87 ? 11.650 17.107 -19.339 1.00 85.12 87 ASN A O 1
ATOM 710 N N . THR A 1 88 ? 11.966 17.351 -17.138 1.00 81.44 88 THR A N 1
ATOM 711 C CA . THR A 1 88 ? 10.968 16.357 -16.711 1.00 81.44 88 THR A CA 1
ATOM 712 C C . THR A 1 88 ? 9.935 17.007 -15.785 1.00 81.44 88 THR A C 1
ATOM 714 O O . THR A 1 88 ? 9.972 16.780 -14.575 1.00 81.44 88 THR A O 1
ATOM 717 N N . PRO A 1 89 ? 9.015 17.849 -16.294 1.00 78.44 89 PRO A N 1
ATOM 718 C CA . PRO A 1 89 ? 8.160 18.689 -15.451 1.00 78.44 89 PRO A CA 1
ATOM 719 C C . PRO A 1 89 ? 7.243 17.881 -14.518 1.00 78.44 89 PRO A C 1
ATOM 721 O O . PRO A 1 89 ? 7.017 18.297 -13.379 1.00 78.44 89 PRO A O 1
ATOM 724 N N . ASN A 1 90 ? 6.748 16.725 -14.974 1.00 82.69 90 ASN A N 1
ATOM 725 C CA . ASN A 1 90 ? 5.920 15.801 -14.200 1.00 82.69 90 ASN A CA 1
ATOM 726 C C . ASN A 1 90 ? 6.066 14.347 -14.698 1.00 82.69 90 ASN A C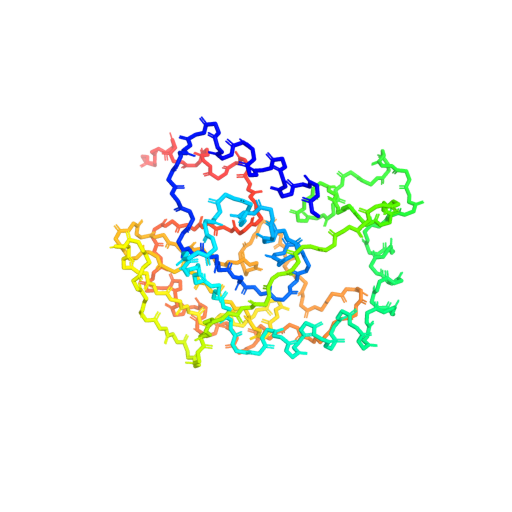 1
ATOM 728 O O . ASN A 1 90 ? 6.657 14.092 -15.745 1.00 82.69 90 ASN A O 1
ATOM 732 N N . SER A 1 91 ? 5.505 13.398 -13.946 1.00 81.31 91 SER A N 1
ATOM 733 C CA . SER A 1 91 ? 5.405 11.963 -14.266 1.00 81.31 91 SER A CA 1
ATOM 734 C C . SER A 1 91 ? 3.961 11.524 -14.581 1.00 81.31 91 SER A C 1
ATOM 736 O O . SER A 1 91 ? 3.601 10.366 -14.379 1.00 81.31 91 SER A O 1
ATOM 738 N N . GLY A 1 92 ? 3.106 12.452 -15.020 1.00 81.44 92 GLY A N 1
ATOM 739 C CA . GLY A 1 92 ? 1.675 12.245 -15.264 1.00 81.44 92 GLY A CA 1
ATOM 740 C C . GLY A 1 92 ? 0.837 12.313 -13.988 1.00 81.44 92 GLY A C 1
ATOM 741 O O . GLY A 1 92 ? 0.039 13.229 -13.822 1.00 81.44 92 GLY A O 1
ATOM 742 N N . ILE A 1 93 ? 1.053 11.372 -13.070 1.00 78.69 93 ILE A N 1
ATOM 743 C CA . ILE A 1 93 ? 0.298 11.263 -11.808 1.00 78.69 93 ILE A CA 1
ATOM 744 C C . ILE A 1 93 ? 0.894 12.096 -10.659 1.00 78.69 93 ILE A C 1
ATOM 746 O O . ILE A 1 93 ? 0.260 12.296 -9.636 1.00 78.69 93 ILE A O 1
ATOM 750 N N . GLY A 1 94 ? 2.104 12.631 -10.812 1.00 78.38 94 GLY A N 1
ATOM 751 C CA . GLY A 1 94 ? 2.761 13.434 -9.779 1.00 78.38 94 GLY A CA 1
ATOM 752 C C . GLY A 1 94 ? 3.985 14.171 -10.310 1.00 78.38 94 GLY A C 1
ATOM 753 O O . GLY A 1 94 ? 4.330 14.049 -11.485 1.00 78.38 94 GLY A O 1
ATOM 754 N N . PHE A 1 95 ? 4.654 14.944 -9.452 1.00 73.44 95 PHE A N 1
ATOM 755 C CA . PHE A 1 95 ? 5.787 15.782 -9.862 1.00 73.44 95 PHE A CA 1
ATOM 756 C C . PHE A 1 95 ? 7.018 14.971 -10.282 1.00 73.44 95 PHE A C 1
ATOM 758 O O . PHE A 1 95 ? 7.580 15.220 -11.343 1.00 73.44 95 PHE A O 1
ATOM 765 N N . SER A 1 96 ? 7.465 14.027 -9.459 1.00 72.50 96 SER A N 1
ATOM 766 C CA . SER A 1 96 ? 8.602 13.157 -9.774 1.00 72.50 96 SER A CA 1
ATOM 767 C C . SER A 1 96 ? 8.667 11.989 -8.800 1.00 72.50 96 SER A C 1
ATOM 769 O O . SER A 1 96 ? 8.398 12.161 -7.612 1.00 72.50 96 SER A O 1
ATOM 771 N N . LEU A 1 97 ? 9.096 10.828 -9.287 1.00 73.38 97 LEU A N 1
ATOM 772 C CA . LEU A 1 97 ? 9.505 9.716 -8.435 1.00 73.38 97 LEU A CA 1
ATOM 773 C C . LEU A 1 97 ? 10.982 9.867 -8.064 1.00 73.38 97 LEU A C 1
ATOM 775 O O . LEU A 1 97 ? 11.808 10.183 -8.918 1.00 73.38 97 LEU A O 1
ATOM 779 N N . ASN A 1 98 ? 11.330 9.579 -6.808 1.00 70.88 98 ASN A N 1
ATOM 780 C CA . ASN A 1 98 ? 12.717 9.576 -6.319 1.00 70.88 98 ASN A CA 1
ATOM 781 C C . ASN A 1 98 ? 13.490 8.322 -6.791 1.00 70.88 98 ASN A C 1
ATOM 783 O O . ASN A 1 98 ? 14.126 7.625 -6.002 1.00 70.88 98 ASN A O 1
ATOM 787 N N . LEU A 1 99 ? 13.401 8.000 -8.083 1.00 65.94 99 LEU A N 1
ATOM 788 C CA . LEU A 1 99 ? 14.115 6.892 -8.715 1.00 65.94 99 LEU A CA 1
ATOM 789 C C . LEU A 1 99 ? 15.559 7.300 -9.024 1.00 65.94 99 LEU A C 1
ATOM 791 O O . LEU A 1 99 ? 15.814 8.407 -9.482 1.00 65.94 99 LEU A O 1
ATOM 795 N N . GLY A 1 100 ? 16.513 6.397 -8.778 1.00 57.47 100 GLY A N 1
ATOM 796 C CA . GLY A 1 100 ? 17.929 6.618 -9.110 1.00 57.47 100 GLY A CA 1
ATOM 797 C C . GLY A 1 100 ? 18.702 7.513 -8.133 1.00 57.47 100 GLY A C 1
ATOM 798 O O . GLY A 1 100 ? 19.886 7.766 -8.347 1.00 57.47 100 GLY A O 1
ATOM 799 N N . GLN A 1 101 ? 18.083 7.961 -7.036 1.00 63.00 101 GLN A N 1
ATOM 800 C CA . GLN A 1 101 ? 18.809 8.639 -5.961 1.00 63.00 101 GLN A CA 1
ATOM 801 C C . GLN A 1 101 ? 19.735 7.650 -5.237 1.00 63.00 101 GLN A C 1
ATOM 803 O O . GLN A 1 101 ? 19.363 6.506 -4.977 1.00 63.00 101 GLN A O 1
ATOM 808 N N . LYS A 1 102 ? 20.947 8.104 -4.888 1.00 55.16 102 LYS A N 1
ATOM 809 C CA . LYS A 1 102 ? 22.024 7.285 -4.289 1.00 55.16 102 LYS A CA 1
ATOM 810 C C . LYS A 1 102 ? 21.657 6.605 -2.956 1.00 55.16 102 LYS A C 1
ATOM 812 O O . LYS A 1 102 ? 22.427 5.778 -2.483 1.00 55.16 102 LYS A O 1
ATOM 817 N N . GLN A 1 103 ? 20.516 6.936 -2.352 1.00 59.06 103 GLN A N 1
ATOM 818 C CA . GLN A 1 103 ? 20.068 6.430 -1.051 1.00 59.06 103 GLN A CA 1
ATOM 819 C C . GLN A 1 103 ? 18.624 5.906 -1.109 1.00 59.06 103 GLN A C 1
ATOM 821 O O . GLN A 1 103 ? 17.760 6.311 -0.335 1.00 59.06 103 GLN A O 1
ATOM 826 N N . PHE A 1 104 ? 18.325 4.988 -2.032 1.00 67.56 104 PHE A N 1
ATOM 827 C CA . PHE A 1 104 ? 17.050 4.274 -1.960 1.00 67.56 104 PHE A CA 1
ATOM 828 C C . PHE A 1 104 ? 17.038 3.343 -0.738 1.00 67.56 104 PHE A C 1
ATOM 830 O O . PHE A 1 104 ? 17.633 2.267 -0.754 1.00 67.56 104 PHE A O 1
ATOM 837 N N . ARG A 1 105 ? 16.338 3.758 0.322 1.00 77.81 105 ARG A N 1
ATOM 838 C CA . ARG A 1 105 ? 16.013 2.916 1.479 1.00 77.81 105 ARG A CA 1
ATOM 839 C C . ARG A 1 105 ? 14.537 2.521 1.426 1.00 77.81 105 ARG A C 1
ATOM 841 O O . ARG A 1 105 ? 13.659 3.392 1.500 1.00 77.81 105 ARG A O 1
ATOM 848 N N . SER A 1 106 ? 14.278 1.219 1.294 1.00 83.62 106 SER A N 1
ATOM 849 C CA . SER A 1 106 ? 12.949 0.630 1.494 1.00 83.62 106 SER A CA 1
ATOM 850 C C . SER A 1 106 ? 12.709 0.460 2.991 1.00 83.62 106 SER A C 1
ATOM 852 O O . SER A 1 106 ? 13.556 -0.101 3.676 1.00 83.62 106 SER A O 1
ATOM 854 N N . GLY A 1 107 ? 11.575 0.955 3.482 1.00 91.56 107 GLY A N 1
ATOM 855 C CA . GLY A 1 107 ? 11.055 0.649 4.815 1.00 91.56 107 GLY A CA 1
ATOM 856 C C . GLY A 1 107 ? 9.725 -0.073 4.705 1.00 91.56 107 GLY A C 1
ATOM 857 O O . GLY A 1 107 ? 8.735 0.318 5.324 1.00 91.56 107 GLY A O 1
ATOM 858 N N . PHE A 1 108 ? 9.689 -1.081 3.835 1.00 93.38 108 PHE A N 1
ATOM 859 C CA . PHE A 1 108 ? 8.594 -2.034 3.782 1.00 93.38 108 PHE A CA 1
ATOM 860 C C . PHE A 1 108 ? 8.536 -2.833 5.084 1.00 93.38 108 PHE A C 1
ATOM 862 O O . PHE A 1 108 ? 9.546 -3.376 5.532 1.00 93.38 108 PHE A O 1
ATOM 869 N N . VAL A 1 109 ? 7.340 -2.955 5.655 1.00 94.69 109 VAL A N 1
ATOM 870 C CA . VAL A 1 109 ? 7.084 -3.804 6.824 1.00 94.69 109 VAL A CA 1
ATOM 871 C C . VAL A 1 109 ? 6.048 -4.855 6.431 1.00 94.69 109 VAL A C 1
ATOM 873 O O . VAL A 1 109 ? 4.985 -4.467 5.943 1.00 94.69 109 VAL A O 1
ATOM 876 N N . PRO A 1 110 ? 6.309 -6.163 6.612 1.00 94.75 110 PRO A N 1
ATOM 877 C CA . PRO A 1 110 ? 5.373 -7.197 6.190 1.00 94.75 110 PRO A CA 1
ATOM 878 C C . PRO A 1 110 ? 3.975 -7.025 6.809 1.00 94.75 110 PRO A C 1
ATOM 880 O O . PRO A 1 110 ? 3.870 -6.787 8.017 1.00 94.75 110 PRO A O 1
ATOM 883 N N . PRO A 1 111 ? 2.897 -7.163 6.015 1.00 96.38 111 PRO A N 1
ATOM 884 C CA . PRO A 1 111 ? 1.541 -7.155 6.544 1.00 96.38 111 PRO A CA 1
ATOM 885 C C . PRO A 1 111 ? 1.306 -8.346 7.481 1.00 96.38 111 PRO A C 1
ATOM 887 O O . PRO A 1 111 ? 1.841 -9.438 7.286 1.00 96.38 111 PRO A O 1
ATOM 890 N N . ASN A 1 112 ? 0.487 -8.128 8.509 1.00 95.75 112 ASN A N 1
ATOM 891 C CA . ASN A 1 112 ? 0.120 -9.130 9.517 1.00 95.75 112 ASN A CA 1
ATOM 892 C C . ASN A 1 112 ? -1.401 -9.351 9.614 1.00 95.75 112 ASN A C 1
ATOM 894 O O . ASN A 1 112 ? -1.883 -10.113 10.462 1.00 95.75 112 ASN A O 1
ATOM 898 N N . ARG A 1 113 ? -2.164 -8.675 8.755 1.00 97.25 113 ARG A N 1
ATOM 899 C CA . ARG A 1 113 ? -3.601 -8.829 8.557 1.00 97.25 113 ARG A CA 1
ATOM 900 C C . ARG A 1 113 ? -3.885 -8.792 7.063 1.00 97.25 113 ARG A C 1
ATOM 902 O O . ARG A 1 113 ? -3.237 -8.052 6.327 1.00 97.25 113 ARG A O 1
ATOM 909 N N . PHE A 1 114 ? -4.853 -9.583 6.626 1.00 98.00 114 PHE A N 1
ATOM 910 C CA . PHE A 1 114 ? -5.105 -9.784 5.207 1.00 98.00 114 PHE A CA 1
ATOM 911 C C . PHE A 1 114 ? -6.598 -9.726 4.921 1.00 98.00 114 PHE A C 1
ATOM 913 O O . PHE A 1 114 ? -7.387 -10.327 5.649 1.00 98.00 114 PHE A O 1
ATOM 920 N N . LEU A 1 115 ? -6.968 -9.007 3.865 1.00 97.50 115 LEU A N 1
ATOM 921 C CA . LEU A 1 115 ? -8.265 -9.161 3.230 1.00 97.50 115 LEU A CA 1
ATOM 922 C C . LEU A 1 115 ? -8.232 -10.432 2.379 1.00 97.50 115 LEU A C 1
ATOM 924 O O . LEU A 1 115 ? -7.418 -10.546 1.458 1.00 97.50 115 LEU A O 1
ATOM 928 N N . ASP A 1 116 ? -9.136 -11.348 2.710 1.00 92.12 116 ASP A N 1
ATOM 929 C CA . ASP A 1 116 ? -9.394 -12.586 1.991 1.00 92.12 116 ASP A CA 1
ATOM 930 C C . ASP A 1 116 ? -10.789 -12.501 1.356 1.00 92.12 116 ASP A C 1
ATOM 932 O O . ASP A 1 116 ? -11.796 -12.387 2.053 1.00 92.12 116 ASP A O 1
ATOM 936 N N . GLY A 1 117 ? -10.851 -12.531 0.024 1.00 91.50 117 GLY A N 1
ATOM 937 C CA . GLY A 1 117 ? -12.103 -12.410 -0.724 1.00 91.50 117 GLY A CA 1
ATOM 938 C C . GLY A 1 117 ? -12.491 -10.968 -1.062 1.00 91.50 117 GLY A C 1
ATOM 939 O O . GLY A 1 117 ? -11.642 -10.101 -1.242 1.00 91.50 117 GLY A O 1
ATOM 940 N N . ALA A 1 118 ? -13.794 -10.734 -1.226 1.00 91.88 118 ALA A N 1
ATOM 941 C CA . ALA A 1 118 ? -14.320 -9.512 -1.835 1.00 91.88 118 ALA A CA 1
ATOM 942 C C . ALA A 1 118 ? -14.295 -8.286 -0.914 1.00 91.88 118 ALA A C 1
ATOM 944 O O . ALA A 1 118 ? -14.008 -7.181 -1.365 1.00 91.88 118 ALA A O 1
ATOM 945 N N . GLU A 1 119 ? -14.646 -8.463 0.354 1.00 94.88 119 GLU A N 1
ATOM 946 C CA . GLU A 1 119 ? -14.748 -7.381 1.326 1.00 94.88 119 GLU A CA 1
ATOM 947 C C . GLU A 1 119 ? -14.660 -7.917 2.756 1.00 94.88 119 GLU A C 1
ATOM 949 O O . GLU A 1 119 ? -14.932 -9.092 3.005 1.00 94.88 119 GLU A O 1
ATOM 954 N N . ALA A 1 120 ? -14.288 -7.047 3.692 1.00 95.69 120 ALA A N 1
ATOM 955 C CA . ALA A 1 120 ? -14.310 -7.335 5.119 1.00 95.69 120 ALA A CA 1
ATOM 956 C C . ALA A 1 120 ? -14.654 -6.076 5.919 1.00 95.69 120 ALA A C 1
ATOM 958 O O . ALA A 1 120 ? -14.045 -5.020 5.727 1.00 95.69 120 ALA A O 1
ATOM 959 N N . ASP A 1 121 ? -15.588 -6.205 6.860 1.00 96.62 121 ASP A N 1
ATOM 960 C CA . ASP A 1 121 ? -15.822 -5.182 7.873 1.00 96.62 121 ASP A CA 1
ATOM 961 C C . ASP A 1 121 ? -14.713 -5.244 8.928 1.00 96.62 121 ASP A C 1
ATOM 963 O O . ASP A 1 121 ? -14.420 -6.296 9.501 1.00 96.62 121 ASP A O 1
ATOM 967 N N . VAL A 1 122 ? -14.086 -4.102 9.198 1.00 96.19 122 VAL A N 1
ATOM 968 C CA . VAL A 1 122 ? -12.989 -3.984 10.157 1.00 96.19 122 VAL A CA 1
ATOM 969 C C . VAL A 1 122 ? -13.253 -2.845 11.129 1.00 96.19 122 VAL A C 1
ATOM 971 O O . VAL A 1 122 ? -13.762 -1.785 10.768 1.00 96.19 122 VAL A O 1
ATOM 974 N N . THR A 1 123 ? -12.880 -3.054 12.390 1.00 96.44 123 THR A N 1
ATOM 975 C CA . THR A 1 123 ? -12.876 -1.984 13.393 1.00 96.44 123 THR A CA 1
ATOM 976 C C . THR A 1 123 ? -11.440 -1.613 13.727 1.00 96.44 123 THR A C 1
ATOM 978 O O . THR A 1 123 ? -10.687 -2.432 14.253 1.00 96.44 123 THR A O 1
ATOM 981 N N . ILE A 1 124 ? -11.050 -0.374 13.428 1.00 93.44 124 ILE A N 1
ATOM 982 C CA . ILE A 1 124 ? -9.697 0.144 13.663 1.00 93.44 124 ILE A CA 1
ATOM 983 C C . ILE A 1 124 ? -9.808 1.371 14.560 1.00 93.44 124 ILE A C 1
ATOM 985 O O . ILE A 1 124 ? -10.407 2.366 14.173 1.00 93.44 124 ILE A O 1
ATOM 989 N N . ALA A 1 125 ? -9.241 1.303 15.768 1.00 91.69 125 ALA A N 1
ATOM 990 C CA . ALA A 1 125 ? -9.295 2.398 16.745 1.00 91.69 125 ALA A CA 1
ATOM 991 C C . ALA A 1 125 ? -10.726 2.931 17.012 1.00 91.69 125 ALA A C 1
ATOM 993 O O . ALA A 1 125 ? -10.919 4.122 17.230 1.00 91.69 125 ALA A O 1
ATOM 994 N N . GLY A 1 126 ? -11.734 2.049 16.974 1.00 93.94 126 GLY A N 1
ATOM 995 C CA . GLY A 1 126 ? -13.153 2.399 17.138 1.00 93.94 126 GLY A CA 1
ATOM 996 C C . GLY A 1 126 ? -13.867 2.841 15.853 1.00 93.94 126 GLY A C 1
ATOM 997 O O . GLY A 1 126 ? -15.091 2.933 15.849 1.00 93.94 126 GLY A O 1
ATOM 998 N N . LEU A 1 127 ? -13.140 3.053 14.753 1.00 95.00 127 LEU A N 1
ATOM 999 C CA . LEU A 1 127 ? -13.713 3.368 13.446 1.00 95.00 127 LEU A CA 1
ATOM 1000 C C . LEU A 1 127 ? -14.234 2.093 12.785 1.00 95.00 127 LEU A C 1
ATOM 1002 O O . LEU A 1 127 ? -13.472 1.143 12.603 1.00 95.00 127 LEU A O 1
ATOM 1006 N N . LYS A 1 128 ? -15.512 2.090 12.398 1.00 97.56 128 LYS A N 1
ATOM 1007 C CA . LYS A 1 128 ? -16.107 1.038 11.564 1.00 97.56 128 LYS A CA 1
ATOM 1008 C C . LYS A 1 128 ? -15.789 1.340 10.104 1.00 97.56 128 LYS A C 1
ATOM 1010 O O . LYS A 1 128 ? -16.294 2.318 9.556 1.00 97.56 128 LYS A O 1
ATOM 1015 N N . LEU A 1 129 ? -14.940 0.521 9.503 1.00 96.62 129 LEU A N 1
ATOM 1016 C CA . LEU A 1 129 ? -14.478 0.650 8.125 1.00 96.62 129 LEU A CA 1
ATOM 1017 C C . LEU A 1 129 ? -14.786 -0.641 7.368 1.00 96.62 129 LEU A C 1
ATOM 1019 O O . LEU A 1 129 ? -14.947 -1.699 7.973 1.00 96.62 129 LEU A O 1
ATOM 1023 N N . LYS A 1 130 ? -14.807 -0.563 6.042 1.00 96.75 130 LYS A N 1
ATOM 1024 C CA . LYS A 1 130 ? -14.866 -1.731 5.168 1.00 96.75 130 LYS A CA 1
ATOM 1025 C C . LYS A 1 130 ? -13.641 -1.737 4.262 1.00 96.75 130 LYS A C 1
ATOM 1027 O O . LYS A 1 130 ? -13.365 -0.743 3.592 1.00 96.75 130 LYS A O 1
ATOM 1032 N N . LEU A 1 131 ? -12.904 -2.841 4.253 1.00 96.94 131 LEU A N 1
ATOM 1033 C CA . LEU A 1 131 ? -11.891 -3.107 3.235 1.00 96.94 131 LEU A CA 1
ATOM 1034 C C . LEU A 1 131 ? -12.583 -3.778 2.055 1.00 96.94 131 LEU A C 1
ATOM 1036 O O . LEU A 1 131 ? -13.341 -4.722 2.262 1.00 96.94 131 LEU A O 1
ATOM 1040 N N . VAL A 1 132 ? -12.335 -3.301 0.840 1.00 94.81 132 VAL A N 1
ATOM 1041 C CA . VAL A 1 132 ? -12.964 -3.842 -0.371 1.00 94.81 132 VAL A CA 1
ATOM 1042 C C . VAL A 1 132 ? -11.893 -4.164 -1.394 1.00 94.81 132 VAL A C 1
ATOM 1044 O O . VAL A 1 132 ? -11.049 -3.322 -1.688 1.00 94.81 132 VAL A O 1
ATOM 1047 N N . HIS A 1 133 ? -11.932 -5.370 -1.948 1.00 93.62 133 HIS A N 1
ATOM 1048 C CA . HIS A 1 133 ? -11.066 -5.779 -3.042 1.00 93.62 133 HIS A CA 1
ATOM 1049 C C . HIS A 1 133 ? -11.541 -5.128 -4.342 1.00 93.62 133 HIS A C 1
ATOM 1051 O O . HIS A 1 133 ? -12.638 -5.405 -4.834 1.00 93.62 133 HIS A O 1
ATOM 1057 N N . ILE A 1 134 ? -10.705 -4.238 -4.873 1.00 90.06 134 ILE A N 1
ATOM 1058 C CA . ILE A 1 134 ? -10.936 -3.458 -6.090 1.00 90.06 134 ILE A CA 1
ATOM 1059 C C . ILE A 1 134 ? -9.739 -3.661 -7.028 1.00 90.06 134 ILE A C 1
ATOM 1061 O O . ILE A 1 134 ? -8.886 -2.784 -7.136 1.00 90.06 134 ILE A O 1
ATOM 1065 N N . PRO A 1 135 ? -9.622 -4.838 -7.672 1.00 88.75 135 PRO A N 1
ATOM 1066 C CA . PRO A 1 135 ? -8.505 -5.103 -8.568 1.00 88.75 135 PRO A CA 1
ATOM 1067 C C . PRO A 1 135 ? -8.530 -4.106 -9.729 1.00 88.75 135 PRO A C 1
ATOM 1069 O O . PRO A 1 135 ? -9.560 -3.922 -10.379 1.00 88.75 135 PRO A O 1
ATOM 1072 N N . GLY A 1 136 ? -7.392 -3.473 -9.983 1.00 84.81 136 GLY A N 1
ATOM 1073 C CA . GLY A 1 136 ? -7.309 -2.290 -10.830 1.00 84.81 136 GLY A CA 1
ATOM 1074 C C . GLY A 1 136 ? -5.941 -2.175 -11.471 1.00 84.81 136 GLY A C 1
ATOM 1075 O O . GLY A 1 136 ? -5.611 -2.998 -12.329 1.00 84.81 136 GLY A O 1
ATOM 1076 N N . GLU A 1 137 ? -5.125 -1.207 -11.034 1.00 82.69 137 GLU A N 1
ATOM 1077 C CA . GLU A 1 137 ? -3.718 -1.099 -11.458 1.00 82.69 137 GLU A CA 1
ATOM 1078 C C . GLU A 1 137 ? -2.951 -2.405 -11.181 1.00 82.69 137 GLU A C 1
ATOM 1080 O O . GLU A 1 137 ? -2.099 -2.823 -11.969 1.00 82.69 137 GLU A O 1
ATOM 1085 N N . THR A 1 138 ? -3.302 -3.080 -10.084 1.00 88.69 138 THR A N 1
ATOM 1086 C CA . THR A 1 138 ? -2.762 -4.382 -9.683 1.00 88.69 138 THR A CA 1
ATOM 1087 C C . THR A 1 138 ? -3.860 -5.292 -9.119 1.00 88.69 138 THR A C 1
ATOM 1089 O O . THR A 1 138 ? -4.915 -4.822 -8.685 1.00 88.69 138 THR A O 1
ATOM 1092 N N . ASP A 1 139 ? -3.624 -6.607 -9.134 1.00 90.38 139 ASP A N 1
ATOM 1093 C CA . ASP A 1 139 ? -4.591 -7.608 -8.657 1.00 90.38 139 ASP A CA 1
ATOM 1094 C C . ASP A 1 139 ? -4.819 -7.564 -7.142 1.00 90.38 139 ASP A C 1
ATOM 1096 O O . ASP A 1 139 ? -5.870 -7.988 -6.673 1.00 90.38 139 ASP A O 1
ATOM 1100 N N . ASP A 1 140 ? -3.853 -7.085 -6.356 1.00 93.69 140 ASP A N 1
ATOM 1101 C CA . ASP A 1 140 ? -3.940 -7.001 -4.894 1.00 93.69 140 ASP A CA 1
ATOM 1102 C C . ASP A 1 140 ? -4.556 -5.697 -4.383 1.00 93.69 140 ASP A C 1
ATOM 1104 O O . ASP A 1 140 ? -4.513 -5.425 -3.184 1.00 93.69 140 ASP A O 1
ATOM 1108 N N . GLN A 1 141 ? -5.119 -4.884 -5.272 1.00 93.69 141 GLN A N 1
ATOM 1109 C CA . GLN A 1 141 ? -5.576 -3.559 -4.905 1.00 93.69 141 GLN A CA 1
ATOM 1110 C C . GLN A 1 141 ? -6.847 -3.571 -4.047 1.00 93.69 141 GLN A C 1
ATOM 1112 O O . GLN A 1 141 ? -7.834 -4.246 -4.348 1.00 93.69 141 GLN A O 1
ATOM 1117 N N . ILE A 1 142 ? -6.821 -2.797 -2.960 1.00 95.44 142 ILE A N 1
ATOM 1118 C CA . ILE A 1 142 ? -7.929 -2.634 -2.020 1.00 95.44 142 ILE A CA 1
ATOM 1119 C C . ILE A 1 142 ? -8.270 -1.165 -1.795 1.00 95.44 142 ILE A C 1
ATOM 1121 O O . ILE A 1 142 ? -7.404 -0.290 -1.779 1.00 95.44 142 ILE A O 1
ATOM 1125 N N . ALA A 1 143 ? -9.552 -0.921 -1.551 1.00 94.12 143 ALA A N 1
ATOM 1126 C CA . ALA A 1 143 ? -10.088 0.343 -1.085 1.00 94.12 143 ALA A CA 1
ATOM 1127 C C . ALA A 1 143 ? -10.393 0.265 0.408 1.00 94.12 143 ALA A C 1
ATOM 1129 O O . ALA A 1 143 ? -10.708 -0.800 0.949 1.00 94.12 143 ALA A O 1
ATOM 1130 N N . VAL A 1 144 ? -10.386 1.431 1.047 1.00 95.75 144 VAL A N 1
ATOM 1131 C CA . VAL A 1 144 ? -10.951 1.614 2.384 1.00 95.75 144 VAL A CA 1
ATOM 1132 C C . VAL A 1 144 ? -12.209 2.455 2.245 1.00 95.75 144 VAL A C 1
ATOM 1134 O O . VAL A 1 144 ? -12.158 3.588 1.772 1.00 95.75 144 VAL A O 1
ATOM 1137 N N . TYR A 1 145 ? -13.345 1.917 2.667 1.00 93.56 145 TYR A N 1
ATOM 1138 C CA . TYR A 1 145 ? -14.595 2.655 2.766 1.00 93.56 145 TYR A CA 1
ATOM 1139 C C . TYR A 1 145 ? -14.882 3.004 4.225 1.00 93.56 145 TYR A C 1
ATOM 1141 O O . TYR A 1 145 ? -14.812 2.144 5.106 1.00 93.56 145 TYR A O 1
ATOM 1149 N N . TRP A 1 146 ? -15.218 4.269 4.482 1.00 94.50 146 TRP A N 1
ATOM 1150 C CA . TRP A 1 146 ? -15.680 4.756 5.778 1.00 94.50 146 TRP A CA 1
ATOM 1151 C C . TRP A 1 146 ? -17.164 5.139 5.680 1.00 94.50 146 TRP A C 1
ATOM 1153 O O . TRP A 1 146 ? -17.476 6.261 5.267 1.00 94.50 146 TRP A O 1
ATOM 1163 N N . PRO A 1 147 ? -18.086 4.235 6.072 1.00 90.88 147 PRO A N 1
ATOM 1164 C CA . PRO A 1 147 ? -19.524 4.443 5.913 1.00 90.88 147 PRO A CA 1
ATOM 1165 C C . PRO A 1 147 ? -20.038 5.699 6.614 1.00 90.88 147 PRO A C 1
ATOM 1167 O O . PRO A 1 147 ? -20.756 6.487 6.014 1.00 90.88 147 PRO A O 1
ATOM 1170 N N . GLU A 1 148 ? -19.617 5.929 7.861 1.00 91.50 148 GLU A N 1
ATOM 1171 C CA . GLU A 1 148 ? -20.070 7.074 8.666 1.00 91.50 148 GLU A CA 1
ATOM 1172 C C . GLU A 1 148 ? -19.736 8.431 8.025 1.00 91.50 148 GLU A C 1
ATOM 1174 O O . GLU A 1 148 ? -20.444 9.410 8.240 1.00 91.50 148 GLU A O 1
ATOM 1179 N N . LYS A 1 149 ? -18.645 8.505 7.253 1.00 90.69 149 LYS A N 1
ATOM 1180 C CA . LYS A 1 149 ? -18.222 9.734 6.568 1.00 90.69 149 LYS A CA 1
ATOM 1181 C C . LYS A 1 149 ? -18.567 9.752 5.096 1.00 90.69 149 LYS A C 1
ATOM 1183 O O . LYS A 1 149 ? -18.211 10.726 4.438 1.00 90.69 149 LYS A O 1
ATOM 1188 N N . GLU A 1 150 ? -19.205 8.700 4.583 1.00 88.44 150 GLU A N 1
ATOM 1189 C CA . GLU A 1 150 ? -19.455 8.573 3.153 1.00 88.44 150 GLU A CA 1
ATOM 1190 C C . GLU A 1 150 ? -18.172 8.868 2.345 1.00 88.44 150 GLU A C 1
ATOM 1192 O O . GLU A 1 150 ? -18.157 9.670 1.407 1.00 88.44 150 GLU A O 1
ATOM 1197 N N . ALA A 1 151 ? -17.062 8.252 2.755 1.00 88.06 151 ALA A N 1
ATOM 1198 C CA . ALA A 1 151 ? -15.746 8.511 2.183 1.00 88.06 151 ALA A CA 1
ATOM 1199 C C . ALA A 1 151 ? -15.123 7.216 1.668 1.00 88.06 151 ALA A C 1
ATOM 1201 O O . ALA A 1 151 ? -14.986 6.250 2.422 1.00 88.06 151 ALA A O 1
ATOM 1202 N N . LEU A 1 152 ? -14.731 7.207 0.392 1.00 87.44 152 LEU A N 1
ATOM 1203 C CA . LEU A 1 152 ? -13.989 6.101 -0.209 1.00 87.44 152 LEU A CA 1
ATOM 1204 C C . LEU A 1 152 ? -12.551 6.517 -0.519 1.00 87.44 152 LEU A C 1
ATOM 1206 O O . LEU A 1 152 ? -12.312 7.446 -1.294 1.00 87.44 152 LEU A O 1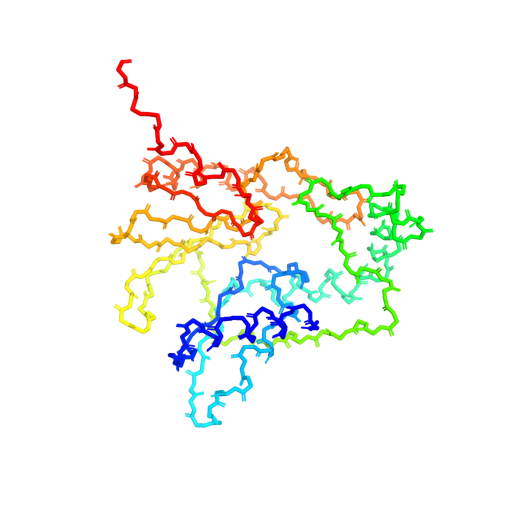
ATOM 1210 N N . PHE A 1 153 ? -11.607 5.773 0.049 1.00 91.94 153 PHE A N 1
ATOM 1211 C CA . PHE A 1 153 ? -10.192 5.821 -0.292 1.00 91.94 153 PHE A CA 1
ATOM 1212 C C . PHE A 1 153 ? -9.931 4.757 -1.356 1.00 91.94 153 PHE A C 1
ATOM 1214 O O . PHE A 1 153 ? -9.826 3.570 -1.052 1.00 91.94 153 PHE A O 1
ATOM 1221 N N . CYS A 1 154 ? -9.904 5.185 -2.614 1.00 88.19 154 CYS A N 1
ATOM 1222 C CA . CYS A 1 154 ? -10.007 4.317 -3.794 1.00 88.19 154 CYS A CA 1
ATOM 1223 C C . CYS A 1 154 ? -8.660 3.853 -4.368 1.00 88.19 154 CYS A C 1
ATOM 1225 O O . CYS A 1 154 ? -8.605 3.429 -5.522 1.00 88.19 154 CYS A O 1
ATOM 1227 N N . ALA A 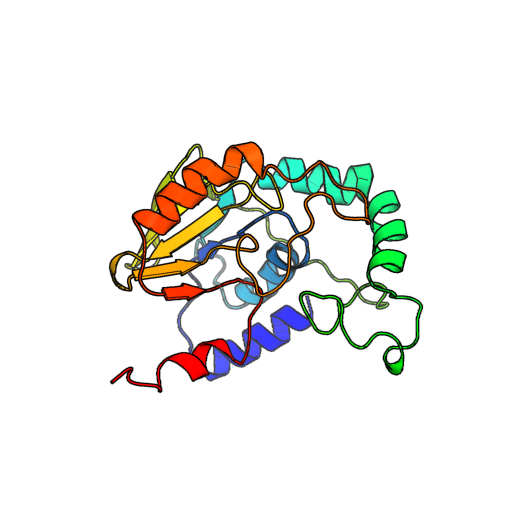1 155 ? -7.587 3.939 -3.575 1.00 90.25 155 ALA A N 1
ATOM 1228 C CA . ALA A 1 155 ? -6.231 3.653 -4.034 1.00 90.25 155 ALA A CA 1
ATOM 1229 C C . ALA A 1 155 ? -5.900 4.445 -5.317 1.00 90.25 155 ALA A C 1
ATOM 1231 O O . ALA A 1 155 ? -6.089 5.667 -5.335 1.00 90.25 155 ALA A O 1
ATOM 1232 N N . ASP A 1 156 ? -5.462 3.736 -6.359 1.00 88.19 156 ASP A N 1
ATOM 1233 C CA . ASP A 1 156 ? -5.038 4.271 -7.653 1.00 88.19 156 ASP A CA 1
ATOM 1234 C C . ASP A 1 156 ? -6.018 3.875 -8.777 1.00 88.19 156 ASP A C 1
ATOM 1236 O O . ASP A 1 156 ? -5.654 3.799 -9.947 1.00 88.19 156 ASP A O 1
ATOM 1240 N N . ASP A 1 157 ? -7.295 3.643 -8.458 1.00 83.06 157 ASP A N 1
ATOM 1241 C CA . ASP A 1 157 ? -8.313 3.430 -9.501 1.00 83.06 157 ASP A CA 1
ATOM 1242 C C . ASP A 1 157 ? -8.976 4.718 -9.985 1.00 83.06 157 ASP A C 1
ATOM 1244 O O . ASP A 1 157 ? -9.489 4.775 -11.105 1.00 83.06 157 ASP A O 1
ATOM 1248 N N . VAL A 1 158 ? -8.959 5.770 -9.161 1.00 80.50 158 VAL A N 1
ATOM 1249 C CA . VAL A 1 158 ? -9.391 7.112 -9.568 1.00 80.50 158 VAL A CA 1
ATOM 1250 C C . VAL A 1 158 ? -8.250 8.065 -9.380 1.00 80.50 158 VAL A C 1
ATOM 1252 O O . VAL A 1 158 ? -7.742 8.229 -8.282 1.00 80.50 158 VAL A O 1
ATOM 1255 N N . TYR A 1 159 ? -7.915 8.783 -10.434 1.00 77.56 159 TYR A N 1
ATOM 1256 C CA . TYR A 1 159 ? -7.117 9.995 -10.364 1.00 77.56 159 TYR A CA 1
ATOM 1257 C C . TYR A 1 159 ? -7.363 10.803 -11.638 1.00 77.56 159 TYR A C 1
ATOM 1259 O O . TYR A 1 159 ? -8.040 10.356 -12.565 1.00 77.56 159 TYR A O 1
ATOM 1267 N N . LYS A 1 160 ? -6.851 12.034 -11.702 1.00 77.00 160 LYS A N 1
ATOM 1268 C CA . LYS A 1 160 ? -7.105 12.962 -12.820 1.00 77.00 160 LYS A CA 1
ATOM 1269 C C . LYS A 1 160 ? -6.239 12.697 -14.059 1.00 77.00 160 LYS A C 1
ATOM 1271 O O . LYS A 1 160 ? -5.799 13.632 -14.721 1.00 77.00 160 LYS A O 1
ATOM 1276 N N . ALA A 1 161 ? -6.005 11.431 -14.381 1.00 77.75 161 ALA A N 1
ATOM 1277 C CA . ALA A 1 161 ? -5.317 11.000 -15.590 1.00 77.75 161 ALA A CA 1
ATOM 1278 C C . ALA A 1 161 ? -5.931 9.690 -16.086 1.00 77.75 161 ALA A C 1
ATOM 1280 O O . ALA A 1 161 ? -6.531 8.946 -15.312 1.00 77.75 161 ALA A O 1
ATOM 1281 N N . PHE A 1 162 ? -5.791 9.408 -17.382 1.00 79.00 162 PHE A N 1
ATOM 1282 C CA . PHE A 1 162 ? -6.161 8.094 -17.890 1.00 79.00 162 PHE A CA 1
ATOM 1283 C C . PHE A 1 162 ? -5.159 7.062 -17.354 1.00 79.00 162 PHE A C 1
ATOM 1285 O O . PHE A 1 162 ? -3.951 7.266 -17.518 1.00 79.00 162 PHE A O 1
ATOM 1292 N N . PRO A 1 163 ? -5.626 5.992 -16.696 1.00 78.38 163 PRO A N 1
ATOM 1293 C CA . PRO A 1 163 ? -4.738 5.042 -16.059 1.00 78.38 163 PRO A CA 1
ATOM 1294 C C . PRO A 1 163 ? -3.988 4.199 -17.087 1.00 78.38 163 PRO A C 1
ATOM 1296 O O . PRO A 1 163 ? -4.456 3.953 -18.203 1.00 78.38 163 PRO A O 1
ATOM 1299 N N . ASN A 1 164 ? -2.824 3.693 -16.689 1.00 82.56 164 ASN A N 1
ATOM 1300 C CA . ASN A 1 164 ? -2.124 2.703 -17.494 1.00 82.56 164 ASN A CA 1
ATOM 1301 C C . ASN A 1 164 ? -2.898 1.375 -17.451 1.00 82.56 164 ASN A C 1
ATOM 1303 O O . ASN A 1 164 ? -2.939 0.710 -16.422 1.00 82.56 164 ASN A O 1
ATOM 1307 N N . LEU A 1 165 ? -3.454 0.942 -18.587 1.00 81.88 165 LEU A N 1
ATOM 1308 C CA . LEU A 1 165 ? -3.969 -0.433 -18.737 1.00 81.88 165 LEU A CA 1
ATOM 1309 C C . LEU A 1 165 ? -2.826 -1.465 -18.773 1.00 81.88 165 LEU A C 1
ATOM 1311 O O . LEU A 1 165 ? -2.996 -2.639 -18.451 1.00 81.88 165 LEU A O 1
ATOM 1315 N N . TYR A 1 166 ? -1.648 -0.996 -19.171 1.00 84.38 166 TYR A N 1
ATOM 1316 C CA . TYR A 1 166 ? -0.381 -1.701 -19.120 1.00 84.38 166 TYR A CA 1
ATOM 1317 C C . TYR A 1 166 ? 0.718 -0.660 -18.923 1.00 84.38 166 TYR A C 1
ATOM 1319 O O . TYR A 1 166 ? 0.843 0.280 -19.713 1.00 84.38 166 TYR A O 1
ATOM 1327 N N . ALA A 1 167 ? 1.512 -0.800 -17.863 1.00 85.69 167 ALA A N 1
ATOM 1328 C CA . ALA A 1 167 ? 2.597 0.133 -17.611 1.00 85.69 167 ALA A CA 1
ATOM 1329 C C . ALA A 1 167 ? 3.741 -0.109 -18.608 1.00 85.69 167 ALA A C 1
ATOM 1331 O O . ALA A 1 167 ? 4.220 -1.234 -18.767 1.00 85.69 167 ALA A O 1
ATOM 1332 N N . ILE A 1 168 ? 4.251 0.956 -19.236 1.00 87.25 168 ILE A N 1
ATOM 1333 C CA . ILE A 1 168 ? 5.352 0.881 -20.217 1.00 87.25 168 ILE A CA 1
ATOM 1334 C C . ILE A 1 168 ? 6.616 0.246 -19.596 1.00 87.25 168 ILE A C 1
ATOM 1336 O O . ILE A 1 168 ? 7.395 -0.418 -20.293 1.00 87.25 168 ILE A O 1
ATOM 1340 N N . ARG A 1 169 ? 6.796 0.357 -18.270 1.00 88.12 169 ARG A N 1
ATOM 1341 C CA . ARG A 1 169 ? 7.848 -0.326 -17.495 1.00 88.12 169 ARG A CA 1
ATOM 1342 C C . ARG A 1 169 ? 7.753 -1.860 -17.491 1.00 88.12 169 ARG A C 1
ATOM 1344 O O . ARG A 1 169 ? 8.755 -2.506 -17.211 1.00 88.12 169 ARG A O 1
ATOM 1351 N N . GLY A 1 170 ? 6.619 -2.431 -17.895 1.00 82.69 170 GLY A N 1
ATOM 1352 C CA . GLY A 1 170 ? 6.407 -3.868 -18.061 1.00 82.69 170 GLY A CA 1
ATOM 1353 C C . GLY A 1 170 ? 5.910 -4.547 -16.793 1.00 82.69 170 GLY A C 1
ATOM 1354 O O . GLY A 1 170 ? 6.700 -5.097 -16.038 1.00 82.69 170 GLY A O 1
ATOM 1355 N N . THR A 1 171 ? 4.598 -4.539 -16.592 1.00 78.06 171 THR A N 1
ATOM 1356 C CA . THR A 1 171 ? 3.891 -5.269 -15.527 1.00 78.06 171 THR A CA 1
ATOM 1357 C C . THR A 1 171 ? 2.889 -6.242 -16.155 1.00 78.06 171 THR A C 1
ATOM 1359 O O . THR A 1 171 ? 2.624 -6.133 -17.356 1.00 78.06 171 THR A O 1
ATOM 1362 N N . PRO A 1 172 ? 2.305 -7.189 -15.397 1.00 77.06 172 PRO A N 1
ATOM 1363 C CA . PRO A 1 172 ? 1.081 -7.853 -15.836 1.00 77.06 172 PRO A CA 1
ATOM 1364 C C . PRO A 1 172 ? 0.029 -6.832 -16.298 1.00 77.06 172 PRO A C 1
ATOM 1366 O O . PRO A 1 172 ? 0.053 -5.670 -15.875 1.00 77.06 172 PRO A O 1
ATOM 1369 N N . PHE A 1 173 ? -0.862 -7.256 -17.199 1.00 73.06 173 PHE A N 1
ATOM 1370 C CA . PHE A 1 173 ? -1.992 -6.425 -17.610 1.00 73.06 173 PHE A CA 1
ATOM 1371 C C . PHE A 1 173 ? -2.828 -6.073 -16.386 1.00 73.06 173 PHE A C 1
ATOM 1373 O O . PHE A 1 173 ? -3.128 -6.946 -15.573 1.00 73.06 173 PHE A O 1
ATOM 1380 N N . ALA A 1 174 ? -3.197 -4.803 -16.272 1.00 66.62 174 ALA A N 1
ATOM 1381 C CA . ALA A 1 174 ? -4.020 -4.351 -15.170 1.00 66.62 174 ALA A CA 1
ATOM 1382 C C . ALA A 1 174 ? -5.404 -5.021 -15.261 1.00 66.62 174 ALA A C 1
ATOM 1384 O O . ALA A 1 174 ? -5.989 -5.128 -16.347 1.00 66.62 174 ALA A O 1
ATOM 1385 N N . ALA A 1 175 ? -5.931 -5.490 -14.131 1.00 62.38 175 ALA A N 1
ATOM 1386 C CA . ALA A 1 175 ? -7.125 -6.335 -14.061 1.00 62.38 175 ALA A CA 1
ATOM 1387 C C . ALA A 1 175 ? -8.449 -5.570 -14.209 1.00 62.38 175 ALA A C 1
ATOM 1389 O O . ALA A 1 175 ? -9.491 -5.972 -13.685 1.00 62.38 175 ALA A O 1
ATOM 1390 N N . TRP A 1 176 ? -8.430 -4.502 -15.009 1.00 53.81 176 TRP A N 1
ATOM 1391 C CA . TRP A 1 176 ? -9.551 -3.606 -15.282 1.00 53.81 176 TRP A CA 1
ATOM 1392 C C . TRP A 1 176 ? -10.849 -4.335 -15.635 1.00 53.81 176 TRP A C 1
ATOM 1394 O O . TRP A 1 176 ? -11.916 -3.893 -15.223 1.00 53.81 176 TRP A O 1
ATOM 1404 N N . ASN A 1 177 ? -10.795 -5.460 -16.358 1.00 49.47 177 ASN A N 1
ATOM 1405 C CA . ASN A 1 177 ? -12.002 -6.213 -16.720 1.00 49.47 177 ASN A CA 1
ATOM 1406 C C . ASN A 1 177 ? -12.679 -6.913 -15.527 1.00 49.47 177 ASN A C 1
ATOM 1408 O O . ASN A 1 177 ? -13.904 -7.000 -15.516 1.00 49.47 177 ASN A O 1
ATOM 1412 N N . CYS A 1 178 ? -11.924 -7.377 -14.527 1.00 48.12 178 CYS A N 1
ATOM 1413 C CA . CYS A 1 178 ? -12.487 -7.974 -13.310 1.00 48.12 178 CYS A CA 1
ATOM 1414 C C . CYS A 1 178 ? -12.880 -6.901 -12.282 1.00 48.12 178 CYS A C 1
ATOM 1416 O O . CYS A 1 178 ? -13.889 -7.050 -11.595 1.00 48.12 178 CYS A O 1
ATOM 1418 N N . GLY A 1 179 ? -12.126 -5.799 -12.219 1.00 52.12 179 GLY A N 1
ATOM 1419 C CA . GLY A 1 179 ? -12.397 -4.667 -11.335 1.00 52.12 179 GLY A CA 1
ATOM 1420 C C . GLY A 1 179 ? -13.677 -3.924 -11.675 1.00 52.12 179 GLY A C 1
ATOM 1421 O O . GLY A 1 179 ? -14.499 -3.693 -10.796 1.00 52.12 179 GLY A O 1
ATOM 1422 N N . ARG A 1 180 ? -13.890 -3.593 -12.957 1.00 52.84 180 ARG A N 1
ATOM 1423 C CA . ARG A 1 180 ? -14.914 -2.641 -13.429 1.00 52.84 180 ARG A CA 1
ATOM 1424 C C . ARG A 1 180 ? -16.331 -2.915 -12.925 1.00 52.84 180 ARG A C 1
ATOM 1426 O O . ARG A 1 180 ? -17.031 -1.963 -12.601 1.00 52.84 180 ARG A O 1
ATOM 1433 N N . SER A 1 181 ? -16.760 -4.173 -12.835 1.00 53.22 181 SER A N 1
ATOM 1434 C CA . SER A 1 181 ? -18.107 -4.526 -12.356 1.00 53.22 181 SER A CA 1
ATOM 1435 C C . SER A 1 181 ? -18.286 -4.198 -10.874 1.00 53.22 181 SER A C 1
ATOM 1437 O O . SER A 1 181 ? -19.238 -3.517 -10.501 1.00 53.22 181 SER A O 1
ATOM 1439 N N . ARG A 1 182 ? -17.322 -4.608 -10.044 1.00 59.62 182 ARG A N 1
ATOM 1440 C CA . ARG A 1 182 ? -17.325 -4.336 -8.603 1.00 59.62 182 ARG A CA 1
ATOM 1441 C C . ARG A 1 182 ? -17.028 -2.868 -8.306 1.00 59.62 182 ARG A C 1
ATOM 1443 O O . ARG A 1 182 ? -17.591 -2.294 -7.387 1.00 59.62 182 ARG A O 1
ATOM 1450 N N . TRP A 1 183 ? -16.232 -2.233 -9.157 1.00 58.97 183 TRP A N 1
ATOM 1451 C CA . TRP A 1 183 ? -15.970 -0.800 -9.157 1.00 58.97 183 TRP A CA 1
ATOM 1452 C C . TRP A 1 183 ? -17.243 0.024 -9.396 1.00 58.97 183 TRP A C 1
ATOM 1454 O O . TRP A 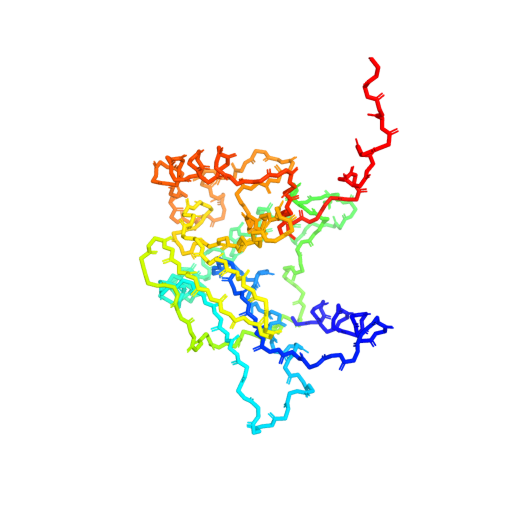1 183 ? -17.553 0.957 -8.657 1.00 58.97 183 TRP A O 1
ATOM 1464 N N . ILE A 1 184 ? -18.029 -0.355 -10.407 1.00 59.06 184 ILE A N 1
ATOM 1465 C CA . ILE A 1 184 ? -19.331 0.255 -10.704 1.00 59.06 184 ILE A CA 1
ATOM 1466 C C . ILE A 1 184 ? -20.324 -0.004 -9.561 1.00 59.06 184 ILE A C 1
ATOM 1468 O O . ILE A 1 184 ? -21.102 0.886 -9.229 1.00 59.06 184 ILE A O 1
ATOM 1472 N N . GLU A 1 185 ? -20.291 -1.177 -8.926 1.00 57.16 185 GLU A N 1
ATOM 1473 C CA . GLU A 1 185 ? -21.115 -1.456 -7.742 1.00 57.16 185 GLU A CA 1
ATOM 1474 C C . GLU A 1 185 ? -20.710 -0.597 -6.545 1.00 57.16 185 GLU A C 1
ATOM 1476 O O . GLU A 1 185 ? -21.578 0.058 -5.969 1.00 57.16 185 GLU A O 1
ATOM 1481 N N . CYS A 1 186 ? -19.418 -0.524 -6.210 1.00 51.47 186 CYS A N 1
ATOM 1482 C CA . CYS A 1 186 ? -18.910 0.338 -5.146 1.00 51.47 186 CYS A CA 1
ATOM 1483 C C . CYS A 1 186 ? -19.292 1.792 -5.406 1.00 51.47 186 CYS A C 1
ATOM 1485 O O . CYS A 1 186 ? -19.902 2.399 -4.546 1.00 51.47 186 CYS A O 1
ATOM 1487 N N . THR A 1 187 ? -19.055 2.322 -6.607 1.00 56.12 187 THR A N 1
ATOM 1488 C CA . THR A 1 187 ? -19.357 3.730 -6.945 1.00 56.12 187 THR A CA 1
ATOM 1489 C C . THR A 1 187 ? -20.834 4.081 -7.003 1.00 56.12 187 THR A C 1
ATOM 1491 O O . THR A 1 187 ? -21.196 5.228 -6.747 1.00 56.12 187 THR A O 1
ATOM 1494 N N . ARG A 1 188 ? -21.705 3.115 -7.315 1.00 56.44 188 ARG A N 1
ATOM 1495 C CA . ARG A 1 188 ? -23.161 3.307 -7.274 1.00 56.44 188 ARG A CA 1
ATOM 1496 C C . ARG A 1 188 ? -23.741 3.192 -5.871 1.00 56.44 188 ARG A C 1
ATOM 1498 O O . ARG A 1 188 ? -24.783 3.785 -5.616 1.00 56.44 188 ARG A O 1
ATOM 1505 N N . SER A 1 189 ? -23.107 2.417 -4.994 1.00 49.66 189 SER A N 1
ATOM 1506 C CA . SER A 1 189 ? -23.605 2.151 -3.640 1.00 49.66 189 SER A CA 1
ATOM 1507 C C . SER A 1 189 ? -22.916 2.994 -2.559 1.00 49.66 189 SER A C 1
ATOM 1509 O O . SER A 1 189 ? -23.416 3.062 -1.439 1.00 49.66 189 SER A O 1
ATOM 1511 N N . MET A 1 190 ? -21.777 3.627 -2.867 1.00 56.41 190 MET A N 1
ATOM 1512 C CA . MET A 1 190 ? -20.867 4.276 -1.918 1.00 56.41 190 MET A CA 1
ATOM 1513 C C . MET A 1 190 ? -19.970 5.288 -2.682 1.00 56.41 190 MET A C 1
ATOM 1515 O O . MET A 1 190 ? -19.327 4.890 -3.648 1.00 56.41 190 MET A O 1
ATOM 1519 N N . PRO A 1 191 ? -19.716 6.546 -2.281 1.00 54.38 191 PRO A N 1
ATOM 1520 C CA . PRO A 1 191 ? -20.446 7.535 -1.493 1.00 54.38 191 PRO A CA 1
ATOM 1521 C C . PRO A 1 191 ? -20.384 8.965 -2.136 1.00 54.38 191 PRO A C 1
ATOM 1523 O O . PRO A 1 191 ? -20.041 9.118 -3.309 1.00 54.38 191 PRO A O 1
ATOM 1526 N N . SER A 1 192 ? -20.672 10.042 -1.384 1.00 52.91 192 SER A N 1
ATOM 1527 C CA . SER A 1 192 ? -20.623 11.441 -1.867 1.00 52.91 192 SER A CA 1
ATOM 1528 C C . SER A 1 192 ? -19.204 12.020 -2.063 1.00 52.91 192 SER A C 1
ATOM 1530 O O . SER A 1 192 ? -19.045 13.024 -2.765 1.00 52.91 192 SER A O 1
ATOM 1532 N N . THR A 1 193 ? -18.156 11.412 -1.475 1.00 57.22 193 THR A N 1
ATOM 1533 C CA . THR A 1 193 ? -16.775 11.944 -1.501 1.00 57.22 193 THR A CA 1
ATOM 1534 C C . THR A 1 193 ? -15.704 10.883 -1.778 1.00 57.22 193 THR A C 1
ATOM 1536 O O . THR A 1 193 ? -15.683 9.817 -1.165 1.00 57.22 193 THR A O 1
ATOM 1539 N N . TRP A 1 194 ? -14.760 11.227 -2.658 1.00 61.09 194 TRP A N 1
ATOM 1540 C CA . TRP A 1 194 ? -13.700 10.349 -3.160 1.00 61.09 194 TRP A CA 1
ATOM 1541 C C . TRP A 1 194 ? -12.326 10.892 -2.772 1.00 61.09 194 TRP A C 1
ATOM 1543 O O . TRP A 1 194 ? -12.068 12.082 -2.963 1.00 61.09 194 TRP A O 1
ATOM 1553 N N . PHE A 1 195 ? -11.454 10.028 -2.253 1.00 71.56 195 PHE A N 1
ATOM 1554 C CA . PHE A 1 195 ? -10.076 10.364 -1.899 1.00 71.56 195 PHE A CA 1
ATOM 1555 C C . PHE A 1 195 ? -9.108 9.411 -2.618 1.00 71.56 195 PHE A C 1
ATOM 1557 O O . PHE A 1 195 ? -8.982 8.250 -2.222 1.00 71.56 195 PHE A O 1
ATOM 1564 N N . PRO A 1 196 ? -8.454 9.855 -3.702 1.00 67.06 196 PRO A N 1
ATOM 1565 C CA . PRO A 1 196 ? -7.374 9.091 -4.317 1.00 67.06 196 PRO A CA 1
ATOM 1566 C C . PRO A 1 196 ? -6.119 9.129 -3.437 1.00 67.06 196 PRO A C 1
ATOM 1568 O O . PRO A 1 196 ? -5.913 10.099 -2.703 1.00 67.06 196 PRO A O 1
ATOM 1571 N N . VAL A 1 197 ? -5.266 8.101 -3.510 1.00 61.59 197 VAL A N 1
ATOM 1572 C CA . VAL A 1 197 ? -3.971 8.129 -2.793 1.00 61.59 197 VAL A CA 1
ATOM 1573 C C . VAL A 1 197 ? -3.041 9.178 -3.394 1.00 61.59 197 VAL A C 1
ATOM 1575 O O . VAL A 1 197 ? -2.275 9.811 -2.673 1.00 61.59 197 VAL A O 1
ATOM 1578 N N . ILE A 1 198 ? -3.163 9.414 -4.697 1.00 56.72 198 ILE A N 1
ATOM 1579 C CA . ILE A 1 198 ? -2.457 10.467 -5.416 1.00 56.72 198 ILE A CA 1
ATOM 1580 C C . ILE A 1 198 ? -3.246 11.778 -5.272 1.00 56.72 198 ILE A C 1
ATOM 1582 O O . ILE A 1 198 ? -4.303 11.927 -5.895 1.00 56.72 198 ILE A O 1
ATOM 1586 N N . PRO A 1 199 ? -2.779 12.735 -4.446 1.00 54.44 199 PRO A N 1
ATOM 1587 C CA . PRO A 1 199 ? -3.571 13.900 -4.086 1.00 54.44 199 PRO A CA 1
ATOM 1588 C C . PRO A 1 199 ? -3.604 14.944 -5.205 1.00 54.44 199 PRO A C 1
ATOM 1590 O O . PRO A 1 199 ? -2.638 15.137 -5.943 1.00 54.44 199 PRO A O 1
ATOM 1593 N N . ASP A 1 200 ? -4.706 15.694 -5.260 1.00 54.75 200 ASP A N 1
ATOM 1594 C CA . ASP A 1 200 ? -4.849 16.885 -6.095 1.00 54.75 200 ASP A CA 1
ATOM 1595 C C . ASP A 1 200 ? -5.212 18.111 -5.232 1.00 54.75 200 ASP A C 1
ATOM 1597 O O . ASP A 1 200 ? -6.276 18.115 -4.603 1.00 54.75 200 ASP A O 1
ATOM 1601 N N . PRO A 1 201 ? -4.406 19.191 -5.242 1.00 45.03 201 PRO A N 1
ATOM 1602 C CA . PRO A 1 201 ? -4.717 20.436 -4.533 1.00 45.03 201 PRO A CA 1
ATOM 1603 C C . PRO A 1 201 ? -5.977 21.175 -5.040 1.00 45.03 201 PRO A C 1
ATOM 1605 O O . PRO A 1 201 ? -6.380 22.183 -4.457 1.00 45.03 201 PRO A O 1
ATOM 1608 N N . LEU A 1 202 ? -6.617 20.728 -6.127 1.00 39.66 202 LEU A N 1
ATOM 1609 C CA . LEU A 1 202 ? -7.850 21.315 -6.669 1.00 39.66 202 LEU A CA 1
ATOM 1610 C C . LEU A 1 202 ? -9.141 20.601 -6.234 1.00 39.66 202 LEU A C 1
ATOM 1612 O O . LEU A 1 202 ? -10.224 21.115 -6.532 1.00 39.66 202 LEU A O 1
ATOM 1616 N N . TRP A 1 203 ? -9.077 19.456 -5.543 1.00 43.56 203 TRP A N 1
ATOM 1617 C CA . TRP A 1 203 ? -10.280 18.727 -5.105 1.00 43.56 203 TRP A CA 1
ATOM 1618 C C . TRP A 1 203 ? -11.101 19.513 -4.067 1.00 43.56 203 TRP A C 1
ATOM 1620 O O . TRP A 1 203 ? -12.329 19.542 -4.135 1.00 43.56 203 TRP A O 1
ATOM 1630 N N . GLU A 1 204 ? -10.437 20.276 -3.195 1.00 38.69 204 GLU A N 1
ATOM 1631 C CA . GLU A 1 204 ? -11.100 21.137 -2.203 1.00 38.69 204 GLU A CA 1
ATOM 1632 C C . GLU A 1 204 ? -11.858 22.326 -2.828 1.00 38.69 204 GLU A C 1
ATOM 1634 O O . GLU A 1 204 ? -12.815 22.834 -2.244 1.00 38.69 204 GLU A O 1
ATOM 1639 N N . ARG A 1 205 ? -11.512 22.757 -4.053 1.00 33.06 205 ARG A N 1
ATOM 1640 C CA . ARG A 1 205 ? -12.073 23.987 -4.656 1.00 33.06 205 ARG A CA 1
ATOM 1641 C C . ARG A 1 205 ? -13.440 23.830 -5.321 1.00 33.06 205 ARG A C 1
ATOM 1643 O O . ARG A 1 205 ? -14.000 24.831 -5.762 1.00 33.06 205 ARG A O 1
ATOM 1650 N N . ARG A 1 206 ? -14.001 22.620 -5.425 1.00 33.56 206 ARG A N 1
ATOM 1651 C CA . ARG A 1 206 ? -15.319 22.416 -6.067 1.00 33.56 206 ARG A CA 1
ATOM 1652 C C . ARG A 1 206 ? -16.515 22.418 -5.114 1.00 33.56 206 ARG A C 1
ATOM 1654 O O . ARG A 1 206 ? -17.637 22.407 -5.602 1.00 33.56 206 ARG A O 1
ATOM 1661 N N . ARG A 1 207 ? -16.316 22.526 -3.795 1.00 41.31 207 ARG A N 1
ATOM 1662 C CA . ARG A 1 207 ? -17.430 22.641 -2.830 1.00 41.31 207 ARG A CA 1
ATOM 1663 C C . ARG A 1 207 ? -17.951 24.066 -2.607 1.00 41.31 207 ARG A C 1
ATOM 1665 O O . ARG A 1 207 ? -18.957 24.222 -1.932 1.00 41.31 207 ARG A O 1
ATOM 1672 N N . SER A 1 208 ? -17.318 25.099 -3.174 1.00 30.50 208 SER A N 1
ATOM 1673 C CA . SER A 1 208 ? -17.744 26.500 -2.989 1.00 30.50 208 SER A CA 1
ATOM 1674 C C . SER A 1 208 ? -18.607 27.073 -4.116 1.00 30.50 208 SER A C 1
ATOM 1676 O O . SER A 1 208 ? -18.971 28.246 -4.063 1.00 30.50 208 SER A O 1
ATOM 1678 N N . ARG A 1 209 ? -18.969 26.283 -5.133 1.00 32.34 209 ARG A N 1
ATOM 1679 C CA . ARG A 1 209 ? -19.972 26.706 -6.118 1.00 32.34 209 ARG A CA 1
ATOM 1680 C C . ARG A 1 209 ? -21.276 25.985 -5.829 1.00 32.34 209 ARG A C 1
ATOM 1682 O O . ARG A 1 209 ? -21.500 24.884 -6.318 1.00 32.34 209 ARG A O 1
ATOM 1689 N N . ASN A 1 210 ? -22.110 26.633 -5.018 1.00 31.16 210 ASN A N 1
ATOM 1690 C CA . ASN A 1 210 ? -23.545 26.395 -5.026 1.00 31.16 210 ASN A CA 1
ATOM 1691 C C . ASN A 1 210 ? -24.015 26.489 -6.481 1.00 31.16 210 ASN A C 1
ATOM 1693 O O . ASN A 1 210 ? -23.906 27.549 -7.099 1.00 31.16 210 ASN A O 1
ATOM 1697 N N . CYS A 1 211 ? -24.474 25.370 -7.035 1.00 31.17 211 CYS A N 1
ATOM 1698 C CA . CYS A 1 211 ? -25.313 25.397 -8.220 1.00 31.17 211 CYS A CA 1
ATOM 1699 C C . CYS A 1 211 ? -26.651 26.011 -7.796 1.00 31.17 211 CYS A C 1
ATOM 1701 O O . CYS A 1 211 ? -27.421 25.365 -7.086 1.00 31.17 211 CYS A O 1
ATOM 1703 N N . CYS A 1 212 ? -26.866 27.269 -8.176 1.00 32.25 212 CYS A N 1
ATOM 1704 C CA . CYS A 1 212 ? -28.203 27.772 -8.471 1.00 32.25 212 CYS A CA 1
ATOM 1705 C C . CYS A 1 212 ? -28.607 27.296 -9.869 1.00 32.25 212 CYS A C 1
ATOM 1707 O O . CYS A 1 212 ? -27.694 27.175 -10.722 1.00 32.25 212 CYS A O 1
#

Foldseek 3Di:
DVVLLVVLVVVVVVDPDQQQEAEQQAQDQVRFQSVQSNCPPPDPPHDRAYEWAPCRVVQNCCCCPVCNVLLLVQVCVLQVVVPPLVVRCPSQLGRGDPRPPPDDHGNGDDGPHHDDPAKDFDATPNFTWMWGQQQFQHRGGIWIARVVVLEIAREPRDDPGDDPLARSSGDPGGPCVVRVVVVVVCVVVTGDYYDYPRDDPCPVVPVPDDDD

Secondary structure (DSSP, 8-state):
-HHHHHHHHHHHHH--PPP-EEE--SS-HHHHTTGGGGGTT--TTS--EEEEETTHHHHHHIIIIISHHHHHHHHHHHTTTTS-GGG----SSSS---TT-TT--------SEEE-SSEEEEEETTEEEEEEE--SSSTT-EEEEEGGGTEEE-TTSS-SS---SS-TTT-SPP-HHHHHHHHHHHHHHS-SEEE-SS--TTGGGGTT----

InterPro domains:
  IPR001279 Metallo-beta-lactamase [PF00753] (10-156)
  IPR036866 Ribonuclease Z/Hydroxyacylglutathione hydrolase-like [SSF56281] (2-174)
  IPR052195 Bacterial Alkyl/Aryl-Sulfatase [PTHR43223] (2-172)

Radius of gyration: 17.91 Å; chains: 1; bounding box: 50×41×44 Å

pLDDT: mean 81.3, std 17.26, range [30.5, 98.25]

Sequence (212 aa):
MDAAEKIYEAFRQVTKSPIKAIVYTHNHQDHVNGAEAFLKDVDGNSSVHIWSHRSLIDIFRLTNYVTGPIIYKRAMRQFGALIERENTPNSGIGFSLNLGQKQFRSGFVPPNRFLDGAEADVTIAGLKLKLVHIPGETDDQIAVYWPEKEALFCADDVYKAFPNLYAIRGTPFAAWNCGRSRWIECTRSMPSTWFPVIPDPLWERRRSRNCC

Organism: NCBI:txid282301